Protein AF-A0A8T5K9T5-F1 (afdb_monomer)

Structure (mmCIF, N/CA/C/O backbone):
data_AF-A0A8T5K9T5-F1
#
_entry.id   AF-A0A8T5K9T5-F1
#
loop_
_atom_site.group_PDB
_atom_site.id
_atom_site.type_symbol
_atom_site.label_atom_id
_atom_site.label_alt_id
_atom_site.label_comp_id
_atom_site.label_asym_id
_atom_site.label_entity_id
_atom_site.label_seq_id
_atom_site.pdbx_PDB_ins_code
_atom_site.Cartn_x
_atom_site.Cartn_y
_atom_site.Cartn_z
_atom_site.occupancy
_atom_site.B_iso_or_equiv
_atom_site.auth_seq_id
_atom_site.auth_comp_id
_atom_site.auth_asym_id
_atom_site.auth_atom_id
_atom_site.pdbx_PDB_model_num
ATOM 1 N N . MET A 1 1 ? 10.483 -13.289 13.744 1.00 54.88 1 MET A N 1
ATOM 2 C CA . MET A 1 1 ? 11.392 -13.992 12.779 1.00 54.88 1 MET A CA 1
ATOM 3 C C . MET A 1 1 ? 11.560 -13.158 11.504 1.00 54.88 1 MET A C 1
ATOM 5 O O . MET A 1 1 ? 10.825 -12.196 11.353 1.00 54.88 1 MET A O 1
ATOM 9 N N . LEU A 1 2 ? 12.487 -13.480 10.585 1.00 60.84 2 LEU A N 1
ATOM 10 C CA . LEU A 1 2 ? 12.651 -12.730 9.318 1.00 60.84 2 LEU A CA 1
ATOM 11 C C . LEU A 1 2 ? 11.321 -12.614 8.541 1.00 60.84 2 LEU A C 1
ATOM 13 O O . LEU A 1 2 ? 10.950 -11.520 8.132 1.00 60.84 2 LEU A O 1
ATOM 17 N N . ALA A 1 3 ? 10.555 -13.708 8.474 1.00 78.44 3 ALA A N 1
ATOM 18 C CA . ALA A 1 3 ? 9.238 -13.756 7.831 1.00 78.44 3 ALA A CA 1
ATOM 19 C C . ALA A 1 3 ? 8.208 -12.784 8.440 1.00 78.44 3 ALA A C 1
ATOM 21 O O . ALA A 1 3 ? 7.429 -12.170 7.727 1.00 78.44 3 ALA A O 1
ATOM 22 N N . GLU A 1 4 ? 8.235 -12.590 9.758 1.00 80.12 4 GLU A N 1
ATOM 23 C CA . GLU A 1 4 ? 7.323 -11.680 10.463 1.00 80.12 4 GLU A CA 1
ATOM 24 C C . GLU A 1 4 ? 7.623 -10.213 10.142 1.00 80.12 4 GLU A C 1
ATOM 26 O O . GLU A 1 4 ? 6.713 -9.409 9.963 1.00 80.12 4 GLU A O 1
ATOM 31 N N . ARG A 1 5 ? 8.909 -9.862 10.023 1.00 86.81 5 ARG A N 1
ATOM 32 C CA . ARG A 1 5 ? 9.319 -8.510 9.636 1.00 86.81 5 ARG A CA 1
ATOM 33 C C . ARG A 1 5 ? 8.933 -8.197 8.194 1.00 86.81 5 ARG A C 1
ATOM 35 O O . ARG A 1 5 ? 8.500 -7.082 7.922 1.00 86.81 5 ARG A O 1
ATOM 42 N N . GLU A 1 6 ? 9.067 -9.168 7.298 1.00 87.94 6 GLU A N 1
ATOM 43 C CA . GLU A 1 6 ? 8.641 -9.022 5.905 1.00 87.94 6 GLU A CA 1
ATOM 44 C C . GLU A 1 6 ? 7.117 -8.908 5.789 1.00 87.94 6 GLU A C 1
ATOM 46 O O . GLU A 1 6 ? 6.621 -7.988 5.143 1.00 87.94 6 GLU A O 1
ATOM 51 N N . ALA A 1 7 ? 6.367 -9.739 6.515 1.00 87.44 7 ALA A N 1
ATOM 52 C CA . ALA A 1 7 ? 4.910 -9.646 6.579 1.00 87.44 7 ALA A CA 1
ATOM 53 C C . ALA A 1 7 ? 4.422 -8.305 7.167 1.00 87.44 7 ALA A C 1
ATOM 55 O O . ALA A 1 7 ? 3.418 -7.750 6.724 1.00 87.44 7 ALA A O 1
ATOM 56 N N . ALA A 1 8 ? 5.150 -7.740 8.136 1.00 90.88 8 ALA A N 1
ATOM 57 C CA . ALA A 1 8 ? 4.850 -6.426 8.708 1.00 90.88 8 ALA A CA 1
ATOM 58 C C . ALA A 1 8 ? 5.066 -5.266 7.716 1.00 90.88 8 ALA A C 1
ATOM 60 O O . ALA A 1 8 ? 4.353 -4.253 7.759 1.00 90.88 8 ALA A O 1
ATOM 61 N N . LYS A 1 9 ? 6.055 -5.392 6.820 1.00 91.12 9 LYS A N 1
ATOM 62 C CA . LYS A 1 9 ? 6.264 -4.440 5.720 1.00 91.12 9 LYS A CA 1
ATOM 63 C C . LYS A 1 9 ? 5.134 -4.548 4.704 1.00 91.12 9 LYS A C 1
ATOM 65 O O . LYS A 1 9 ? 4.525 -3.531 4.367 1.00 91.12 9 LYS A O 1
ATOM 70 N N . TYR A 1 10 ? 4.838 -5.775 4.282 1.00 93.19 10 TYR A N 1
ATOM 71 C CA . TYR A 1 10 ? 4.010 -6.083 3.124 1.00 93.19 10 TYR A CA 1
ATOM 72 C C . TYR A 1 10 ? 2.908 -7.084 3.509 1.00 93.19 10 TYR A C 1
ATOM 74 O O . TYR A 1 10 ? 3.081 -8.294 3.360 1.00 93.19 10 TYR A O 1
ATOM 82 N N . PRO A 1 11 ? 1.741 -6.605 3.977 1.00 88.69 11 PRO A N 1
ATOM 83 C CA . PRO A 1 11 ? 0.637 -7.483 4.374 1.00 88.69 11 PRO A CA 1
ATOM 84 C C . PRO A 1 11 ? 0.044 -8.313 3.225 1.00 88.69 11 PRO A C 1
ATOM 86 O O . PRO A 1 11 ? -0.757 -9.209 3.474 1.00 88.69 11 PRO A O 1
ATOM 89 N N . PHE A 1 12 ? 0.408 -7.990 1.979 1.00 91.75 12 PHE A N 1
ATOM 90 C CA . PHE A 1 12 ? -0.049 -8.672 0.773 1.00 91.75 12 PHE A CA 1
ATOM 91 C C . PHE A 1 12 ? 0.745 -9.922 0.406 1.00 91.75 12 PHE A C 1
ATOM 93 O O . PHE A 1 12 ? 0.277 -10.671 -0.446 1.00 91.75 12 PHE A O 1
ATOM 100 N N . LEU A 1 13 ? 1.888 -10.163 1.055 1.00 93.69 13 LEU A N 1
ATOM 101 C CA . LEU A 1 13 ? 2.671 -11.373 0.820 1.00 93.69 13 LEU A CA 1
ATOM 102 C C . LEU A 1 13 ? 1.897 -12.611 1.266 1.00 93.69 13 LEU A C 1
ATOM 104 O O . LEU A 1 13 ? 1.349 -12.638 2.378 1.00 93.69 13 LEU A O 1
ATOM 108 N N . LYS A 1 14 ? 1.919 -13.661 0.445 1.00 91.00 14 LYS A N 1
ATOM 109 C CA . LYS A 1 14 ? 1.301 -14.959 0.757 1.00 91.00 14 LYS A CA 1
ATOM 110 C C . LYS A 1 14 ? 1.753 -15.510 2.112 1.00 91.00 14 LYS A C 1
ATOM 112 O O . LYS A 1 14 ? 0.911 -15.954 2.892 1.00 91.00 14 LYS A O 1
ATOM 117 N N . GLU A 1 15 ? 3.041 -15.428 2.457 1.00 87.19 15 GLU A N 1
ATOM 118 C CA . GLU A 1 15 ? 3.527 -15.891 3.767 1.00 87.19 15 GLU A CA 1
ATOM 119 C C . GLU A 1 15 ? 2.946 -15.073 4.921 1.00 87.19 15 GLU A C 1
ATOM 121 O O . GLU A 1 15 ? 2.631 -15.622 5.977 1.00 87.19 15 GLU A O 1
ATOM 126 N N . GLY A 1 16 ? 2.785 -13.761 4.727 1.00 85.81 16 GLY A N 1
ATOM 127 C CA . GLY A 1 16 ? 2.182 -12.880 5.722 1.00 85.81 16 GLY A CA 1
ATOM 128 C C . GLY A 1 16 ? 0.724 -13.235 5.993 1.00 85.81 16 GLY A C 1
ATOM 129 O O . GLY A 1 16 ? 0.302 -13.259 7.149 1.00 85.81 16 GLY A O 1
ATOM 130 N N . LEU A 1 17 ? -0.021 -13.591 4.946 1.00 86.88 17 LEU A N 1
ATOM 131 C CA . LEU A 1 17 ? -1.399 -14.061 5.074 1.00 86.88 17 LEU A CA 1
ATOM 132 C C . LEU A 1 17 ? -1.483 -15.382 5.842 1.00 86.88 17 LEU A C 1
ATOM 134 O O . LEU A 1 17 ? -2.277 -15.477 6.774 1.00 86.88 17 LEU A O 1
ATOM 138 N N . ILE A 1 18 ? -0.611 -16.350 5.544 1.00 88.00 18 ILE A N 1
ATOM 139 C CA . ILE A 1 18 ? -0.546 -17.628 6.277 1.00 88.00 18 ILE A CA 1
ATOM 140 C C . ILE A 1 18 ? -0.251 -17.391 7.767 1.00 88.00 18 ILE A C 1
ATOM 142 O O . ILE A 1 18 ? -0.855 -18.023 8.636 1.00 88.00 18 ILE A O 1
ATOM 146 N N . LEU A 1 19 ? 0.661 -16.462 8.081 1.00 85.06 19 LEU A N 1
ATOM 147 C CA . LEU A 1 19 ? 0.960 -16.092 9.466 1.00 85.06 19 LEU A CA 1
ATOM 148 C C . LEU A 1 19 ? -0.264 -15.496 10.172 1.00 85.06 19 LEU A C 1
ATOM 150 O O . LEU A 1 19 ? -0.530 -15.857 11.315 1.00 85.06 19 LEU A O 1
ATOM 154 N N . LEU A 1 20 ? -1.011 -14.611 9.507 1.00 84.50 20 LEU A N 1
ATOM 155 C CA . LEU A 1 20 ? -2.219 -14.003 10.072 1.00 84.50 20 LEU A CA 1
ATOM 156 C C . LEU A 1 20 ? -3.346 -15.025 10.273 1.00 84.50 20 LEU A C 1
ATOM 158 O O . LEU A 1 20 ? -3.993 -15.012 11.320 1.00 84.50 20 LEU A O 1
ATOM 162 N N . GLU A 1 21 ? -3.549 -15.933 9.318 1.00 83.38 21 GLU A N 1
ATOM 163 C CA . GLU A 1 21 ? -4.539 -17.014 9.415 1.00 83.38 21 GLU A CA 1
ATOM 164 C C . GLU A 1 21 ? -4.269 -17.933 10.614 1.00 83.38 21 GLU A C 1
ATOM 166 O O . GLU A 1 21 ? -5.199 -18.349 11.305 1.00 83.38 21 GLU A O 1
ATOM 171 N N . GLY A 1 22 ? -2.996 -18.199 10.917 1.00 82.31 22 GLY A N 1
ATOM 172 C CA . GLY A 1 22 ? -2.604 -19.025 12.059 1.00 82.31 22 GLY A CA 1
ATOM 173 C C . GLY A 1 22 ? -2.862 -18.397 13.434 1.00 82.31 22 GLY A C 1
ATOM 174 O O . GLY A 1 22 ? -2.895 -19.125 14.425 1.00 82.31 22 GLY A O 1
ATOM 175 N N . LEU A 1 23 ? -3.038 -17.072 13.521 1.00 80.50 23 LEU A N 1
ATOM 176 C CA . LEU A 1 23 ? -3.164 -16.356 14.798 1.00 80.50 23 LEU A CA 1
ATOM 177 C C . LEU A 1 23 ? -4.596 -16.350 15.360 1.00 80.50 23 LEU A C 1
ATOM 179 O O . LEU A 1 23 ? -4.748 -16.227 16.568 1.00 80.50 23 LEU A O 1
ATOM 183 N N . ASN A 1 24 ? -5.618 -16.521 14.511 1.00 80.12 24 ASN A N 1
ATOM 184 C CA . ASN A 1 24 ? -7.041 -16.735 14.840 1.00 80.12 24 ASN A CA 1
ATOM 185 C C . ASN A 1 24 ? -7.551 -16.121 16.171 1.00 80.12 24 ASN A C 1
ATOM 187 O O . ASN A 1 24 ? -8.131 -16.818 17.008 1.00 80.12 24 ASN A O 1
ATOM 191 N N . PHE A 1 25 ? -7.338 -14.817 16.367 1.00 87.94 25 PHE A N 1
ATOM 192 C CA . PHE A 1 25 ? -7.768 -14.097 17.570 1.00 87.94 25 PHE A CA 1
ATOM 193 C C . PHE A 1 25 ? -9.254 -13.714 17.516 1.00 87.94 25 PHE A C 1
ATOM 195 O O . PHE A 1 25 ? -9.744 -13.215 16.501 1.00 87.94 25 PHE A O 1
ATOM 202 N N . GLY A 1 26 ? -9.965 -13.890 18.634 1.00 91.62 26 GLY A N 1
ATOM 203 C CA . GLY A 1 26 ? -11.345 -13.414 18.802 1.00 91.62 26 GLY A CA 1
ATOM 204 C C . GLY A 1 26 ? -11.430 -11.918 19.139 1.00 91.62 26 GLY A C 1
ATOM 205 O O . GLY A 1 26 ? -10.464 -11.321 19.615 1.00 91.62 26 GLY A O 1
ATOM 206 N N . LEU A 1 27 ? -12.604 -11.300 18.954 1.00 93.12 27 LEU A N 1
ATOM 207 C CA . LEU A 1 27 ? -12.805 -9.870 19.247 1.00 93.12 27 LEU A CA 1
ATOM 208 C C . LEU A 1 27 ? -12.583 -9.537 20.730 1.00 93.12 27 LEU A C 1
ATOM 210 O O . LEU A 1 27 ? -12.016 -8.493 21.050 1.00 93.12 27 LEU A O 1
ATOM 214 N N . GLU A 1 28 ? -12.999 -10.418 21.639 1.00 94.38 28 GLU A N 1
ATOM 215 C CA . GLU A 1 28 ? -12.816 -10.265 23.085 1.00 94.38 28 GLU A CA 1
ATOM 216 C C . GLU A 1 28 ? -11.337 -10.298 23.479 1.00 94.38 28 GLU A C 1
ATOM 218 O O . GLU A 1 28 ? -10.911 -9.558 24.366 1.00 94.38 28 GLU A O 1
ATOM 223 N N . GLU A 1 29 ? -10.548 -11.129 22.801 1.00 94.31 29 GLU A N 1
ATOM 224 C CA . GLU A 1 29 ? -9.109 -11.220 23.015 1.00 94.31 29 GLU A CA 1
ATOM 225 C C . GLU A 1 29 ? -8.400 -9.964 22.502 1.00 94.31 29 GLU A C 1
ATOM 227 O O . GLU A 1 29 ? -7.626 -9.355 23.244 1.00 94.31 29 GLU A O 1
ATOM 232 N N . LEU A 1 30 ? -8.745 -9.505 21.293 1.00 94.06 30 LEU A N 1
ATOM 233 C CA . LEU A 1 30 ? -8.236 -8.250 20.723 1.00 94.06 30 LEU A CA 1
ATOM 234 C C . LEU A 1 30 ? -8.624 -7.016 21.552 1.00 94.06 30 LEU A C 1
ATOM 236 O O . LEU A 1 30 ? -7.907 -6.017 21.553 1.00 94.06 30 LEU A O 1
ATOM 240 N N . ALA A 1 31 ? -9.740 -7.075 22.279 1.00 94.62 31 ALA A N 1
ATOM 241 C CA . ALA A 1 31 ? -10.149 -6.034 23.216 1.00 94.62 31 ALA A CA 1
ATOM 242 C C . ALA A 1 31 ? -9.354 -6.055 24.537 1.00 94.62 31 ALA A C 1
ATOM 244 O O . ALA A 1 31 ? -9.451 -5.117 25.335 1.00 94.62 31 ALA A O 1
ATOM 245 N N . GLY A 1 32 ? -8.576 -7.110 24.786 1.00 95.69 32 GLY A N 1
ATOM 246 C CA . GLY A 1 32 ? -7.753 -7.260 25.974 1.00 95.69 32 GLY A CA 1
ATOM 247 C C . GLY A 1 32 ? -6.576 -6.274 26.027 1.00 95.69 32 GLY A C 1
ATOM 248 O O . GLY A 1 32 ? -6.069 -5.817 25.000 1.00 95.69 32 GLY A O 1
ATOM 249 N N . PRO A 1 33 ? -6.056 -5.971 27.231 1.00 94.75 33 PRO A N 1
ATOM 250 C CA . PRO A 1 33 ? -4.978 -4.995 27.414 1.00 94.75 33 PRO A CA 1
ATOM 251 C C . PRO A 1 33 ? -3.673 -5.383 26.702 1.00 94.75 33 PRO A C 1
ATOM 253 O O . PRO A 1 33 ? -2.898 -4.502 26.334 1.00 94.75 33 PRO A O 1
ATOM 256 N N . ALA A 1 34 ? -3.444 -6.680 26.463 1.00 93.62 34 ALA A N 1
ATOM 257 C CA . ALA A 1 34 ? -2.284 -7.181 25.726 1.00 93.62 34 ALA A CA 1
ATOM 258 C C . ALA A 1 34 ? -2.230 -6.661 24.277 1.00 93.62 34 ALA A C 1
ATOM 260 O O . ALA A 1 34 ? -1.143 -6.426 23.753 1.00 93.62 34 ALA A O 1
ATOM 261 N N . PHE A 1 35 ? -3.391 -6.413 23.664 1.00 95.31 35 PHE A N 1
ATOM 262 C CA . PHE A 1 35 ? -3.508 -5.948 22.282 1.00 95.31 35 PHE A CA 1
ATOM 263 C C . PHE A 1 35 ? -3.730 -4.439 22.164 1.00 95.31 35 PHE A C 1
ATOM 265 O O . PHE A 1 35 ? -3.803 -3.935 21.047 1.00 95.31 35 PHE A O 1
ATOM 272 N N . SER A 1 36 ? -3.767 -3.681 23.271 1.00 95.75 36 SER A N 1
ATOM 273 C CA . SER A 1 36 ? -4.041 -2.232 23.219 1.00 95.75 36 SER A CA 1
ATOM 274 C C . SER A 1 36 ? -3.110 -1.503 22.250 1.00 95.75 36 SER A C 1
ATOM 276 O O . SER A 1 36 ? -3.579 -0.703 21.454 1.00 95.75 36 SER A O 1
ATOM 278 N N . LYS A 1 37 ? -1.810 -1.833 22.242 1.00 96.25 37 LYS A N 1
ATOM 279 C CA . LYS A 1 37 ? -0.842 -1.233 21.306 1.00 96.25 37 LYS A CA 1
ATOM 280 C C . LYS A 1 37 ? -1.160 -1.539 19.841 1.00 96.25 37 LYS A C 1
ATOM 282 O O . LYS A 1 37 ? -1.026 -0.665 18.994 1.00 96.25 37 LYS A O 1
ATOM 287 N N . VAL A 1 38 ? -1.593 -2.765 19.554 1.00 96.06 38 VAL A N 1
ATOM 288 C CA . VAL A 1 38 ? -1.989 -3.208 18.210 1.00 96.06 38 VAL A CA 1
ATOM 289 C C . VAL A 1 38 ? -3.239 -2.469 17.751 1.00 96.06 38 VAL A C 1
ATOM 291 O O . VAL A 1 38 ? -3.290 -1.962 16.634 1.00 96.06 38 VAL A O 1
ATOM 294 N N . VAL A 1 39 ? -4.227 -2.372 18.636 1.00 97.56 39 VAL A N 1
ATOM 295 C CA . VAL A 1 39 ? -5.495 -1.683 18.395 1.00 97.56 39 VAL A CA 1
ATOM 296 C C . VAL A 1 39 ? -5.286 -0.184 18.187 1.00 97.56 39 VAL A C 1
ATOM 298 O O . VAL A 1 39 ? -5.868 0.396 17.269 1.00 97.56 39 VAL A O 1
ATOM 301 N N . ASP A 1 40 ? -4.446 0.441 19.012 1.00 97.44 40 ASP A N 1
ATOM 302 C CA . ASP A 1 40 ? -4.105 1.857 18.891 1.00 97.44 40 ASP A CA 1
ATOM 303 C C . ASP A 1 40 ? -3.342 2.108 17.585 1.00 97.44 40 ASP A C 1
ATOM 305 O O . ASP A 1 40 ? -3.710 3.003 16.828 1.00 97.44 40 ASP A O 1
ATOM 309 N N . ARG A 1 41 ? -2.384 1.242 17.229 1.00 97.06 41 ARG A N 1
ATOM 310 C CA . ARG A 1 41 ? -1.694 1.342 15.940 1.00 97.06 41 ARG A CA 1
ATOM 311 C C . ARG A 1 41 ? -2.645 1.175 14.753 1.00 97.06 41 ARG A C 1
ATOM 313 O O . ARG A 1 41 ? -2.528 1.912 13.778 1.00 97.06 41 ARG A O 1
ATOM 320 N N . ALA A 1 42 ? -3.588 0.237 14.822 1.00 97.38 42 ALA A N 1
ATOM 321 C CA . ALA A 1 42 ? -4.588 0.032 13.775 1.00 97.38 42 ALA A CA 1
ATOM 322 C C . ALA A 1 42 ? -5.450 1.281 13.564 1.00 97.38 42 ALA A C 1
ATOM 324 O O . ALA A 1 42 ? -5.676 1.691 12.426 1.00 97.38 42 ALA A O 1
ATOM 325 N N . LYS A 1 43 ? -5.874 1.922 14.659 1.00 98.06 43 LYS A N 1
ATOM 326 C CA . LYS A 1 43 ? -6.551 3.220 14.612 1.00 98.06 43 LYS A CA 1
ATOM 327 C C . LYS A 1 43 ? -5.672 4.275 13.946 1.00 98.06 43 LYS A C 1
ATOM 329 O O . LYS A 1 43 ? -6.136 4.960 13.036 1.00 98.06 43 LYS A O 1
ATOM 334 N N . ASP A 1 44 ? -4.418 4.385 14.375 1.00 97.06 44 ASP A N 1
ATOM 335 C CA . ASP A 1 44 ? -3.494 5.399 13.872 1.00 97.06 44 ASP A CA 1
ATOM 336 C C . ASP A 1 44 ? -3.268 5.255 12.362 1.00 97.06 44 ASP A C 1
ATOM 338 O O . ASP A 1 44 ? -3.291 6.262 11.667 1.00 97.06 44 ASP A O 1
ATOM 342 N N . ARG A 1 45 ? -3.178 4.031 11.815 1.00 96.44 45 ARG A N 1
ATOM 343 C CA . ARG A 1 45 ? -3.106 3.801 10.353 1.00 96.44 45 ARG A CA 1
ATOM 344 C C . ARG A 1 45 ? -4.287 4.403 9.602 1.00 96.44 45 ARG A C 1
ATOM 346 O O . ARG A 1 45 ? -4.113 5.023 8.554 1.00 96.44 45 ARG A O 1
ATOM 353 N N . VAL A 1 46 ? -5.498 4.215 10.128 1.00 98.06 46 VAL A N 1
ATOM 354 C CA . VAL A 1 46 ? -6.711 4.754 9.501 1.00 98.06 46 VAL A CA 1
ATOM 355 C C . VAL A 1 46 ? -6.744 6.278 9.631 1.00 98.06 46 VAL A C 1
ATOM 357 O O . VAL A 1 46 ? -7.072 6.966 8.667 1.00 98.06 46 VAL A O 1
ATOM 360 N N . ILE A 1 47 ? -6.348 6.826 10.783 1.00 97.44 47 ILE A N 1
ATOM 361 C CA . ILE A 1 47 ? -6.254 8.279 10.988 1.00 97.44 47 ILE A CA 1
ATOM 362 C C . ILE A 1 47 ? -5.191 8.906 10.076 1.00 97.44 47 ILE A C 1
ATOM 364 O O . ILE A 1 47 ? -5.460 9.943 9.473 1.00 97.44 47 ILE A O 1
ATOM 368 N N . GLU A 1 48 ? -4.025 8.283 9.917 1.00 96.06 48 GLU A N 1
ATOM 369 C CA . GLU A 1 48 ? -2.982 8.687 8.966 1.00 96.06 48 GLU A CA 1
ATOM 370 C C . GLU A 1 48 ? -3.554 8.733 7.537 1.00 96.06 48 GLU A C 1
ATOM 372 O O . GLU A 1 48 ? -3.476 9.759 6.860 1.00 96.06 48 GLU A O 1
ATOM 377 N N . ALA A 1 49 ? -4.269 7.691 7.101 1.00 96.00 49 ALA A N 1
ATOM 378 C CA . ALA A 1 49 ? -4.926 7.696 5.792 1.00 96.00 49 ALA A CA 1
ATOM 379 C C . ALA A 1 49 ? -5.942 8.845 5.618 1.00 96.00 49 ALA A C 1
ATOM 381 O O . ALA A 1 49 ? -6.065 9.431 4.535 1.00 96.00 49 ALA A O 1
ATOM 382 N N . ILE A 1 50 ? -6.669 9.196 6.681 1.00 95.19 50 ILE A N 1
ATOM 383 C CA . ILE A 1 50 ? -7.619 10.313 6.666 1.00 95.19 50 ILE A CA 1
ATOM 384 C C . ILE A 1 50 ? -6.867 11.646 6.577 1.00 95.19 50 ILE A C 1
ATOM 386 O O . ILE A 1 50 ? -7.141 12.441 5.678 1.00 95.19 50 ILE A O 1
ATOM 390 N N . VAL A 1 51 ? -5.907 11.880 7.472 1.00 93.56 51 VAL A N 1
ATOM 391 C CA . VAL A 1 51 ? -5.299 13.197 7.712 1.00 93.56 51 VAL A CA 1
ATOM 392 C C . VAL A 1 51 ? -4.120 13.487 6.782 1.00 93.56 51 VAL A C 1
ATOM 394 O O . VAL A 1 51 ? -4.097 14.544 6.153 1.00 93.56 51 VAL A O 1
ATOM 397 N N . SER A 1 52 ? -3.144 12.579 6.681 1.00 88.50 52 SER A N 1
ATOM 398 C CA . SER A 1 52 ? -1.946 12.747 5.841 1.00 88.50 52 SER A CA 1
ATOM 399 C C . SER A 1 52 ? -2.109 12.126 4.455 1.00 88.50 52 SER A C 1
ATOM 401 O O . SER A 1 52 ? -1.507 12.604 3.498 1.00 88.50 52 SER A O 1
ATOM 403 N N . GLY A 1 53 ? -2.948 11.096 4.317 1.00 88.06 53 GLY A N 1
ATOM 404 C CA . GLY A 1 53 ? -3.080 10.328 3.073 1.00 88.06 53 GLY A CA 1
ATOM 405 C C . GLY A 1 53 ? -1.952 9.327 2.829 1.00 88.06 53 GLY A C 1
ATOM 406 O O . GLY A 1 53 ? -1.919 8.722 1.762 1.00 88.06 53 GLY A O 1
ATOM 407 N N . GLU A 1 54 ? -1.057 9.150 3.800 1.00 86.94 54 GLU A N 1
ATOM 408 C CA . GLU A 1 54 ? 0.010 8.149 3.796 1.00 86.94 54 GLU A CA 1
ATOM 409 C C . GLU A 1 54 ? 0.190 7.604 5.214 1.00 86.94 54 GLU A C 1
ATOM 411 O O . GLU A 1 54 ? 0.302 8.380 6.170 1.00 86.94 54 GLU A O 1
ATOM 416 N N . ALA A 1 55 ? 0.231 6.276 5.328 1.00 85.12 55 ALA A N 1
ATOM 417 C CA . ALA A 1 55 ? 0.473 5.565 6.571 1.00 85.12 55 ALA A CA 1
ATOM 418 C C . ALA A 1 55 ? 1.976 5.490 6.851 1.00 85.12 55 ALA A C 1
ATOM 420 O O . ALA A 1 55 ? 2.788 5.316 5.940 1.00 85.12 55 ALA A O 1
ATOM 421 N N . SER A 1 56 ? 2.358 5.568 8.124 1.00 87.25 56 SER A N 1
ATOM 422 C CA . SER A 1 56 ? 3.769 5.560 8.509 1.00 87.25 56 SER A CA 1
ATOM 423 C C . SER A 1 56 ? 4.479 4.281 8.052 1.00 87.25 56 SER A C 1
ATOM 425 O O . SER A 1 56 ? 4.052 3.160 8.351 1.00 87.25 56 SER A O 1
ATOM 427 N N . SER A 1 57 ? 5.612 4.451 7.364 1.00 84.38 57 SER A N 1
ATOM 428 C CA . SER A 1 57 ? 6.501 3.357 6.956 1.00 84.38 57 SER A CA 1
ATOM 429 C C . SER A 1 57 ? 7.520 2.971 8.038 1.00 84.38 57 SER A C 1
ATOM 431 O O . SER A 1 57 ? 8.415 2.167 7.777 1.00 84.38 57 SER A O 1
ATOM 433 N N . ASN A 1 58 ? 7.480 3.591 9.224 1.00 84.62 58 ASN A N 1
ATOM 434 C CA . ASN A 1 58 ? 8.433 3.297 10.293 1.00 84.62 58 ASN A CA 1
ATOM 435 C C . ASN A 1 58 ? 7.972 2.090 11.121 1.00 84.62 58 ASN A C 1
ATOM 437 O O . ASN A 1 58 ? 7.083 2.202 11.960 1.00 84.62 58 ASN A O 1
ATOM 441 N N . ILE A 1 59 ? 8.608 0.941 10.900 1.00 85.69 59 ILE A N 1
ATOM 442 C CA . ILE A 1 59 ? 8.296 -0.316 11.588 1.00 85.69 59 ILE A CA 1
ATOM 443 C C . ILE A 1 59 ? 9.134 -0.398 12.864 1.00 85.69 59 ILE A C 1
ATOM 445 O O . ILE A 1 59 ? 10.276 -0.858 12.842 1.00 85.69 59 ILE A O 1
ATOM 449 N N . VAL A 1 60 ? 8.563 0.074 13.974 1.00 84.06 60 VAL A N 1
ATOM 450 C CA . VAL A 1 60 ? 9.206 0.011 15.299 1.00 84.06 60 VAL A CA 1
ATOM 451 C C . VAL A 1 60 ? 9.064 -1.382 15.911 1.00 84.06 60 VAL A C 1
ATOM 453 O O . VAL A 1 60 ? 10.043 -1.945 16.394 1.00 84.06 60 VAL A O 1
ATOM 456 N N . ASP A 1 61 ? 7.855 -1.944 15.861 1.00 91.62 61 ASP A N 1
ATOM 457 C CA . ASP A 1 61 ? 7.544 -3.283 16.357 1.00 91.62 61 ASP A CA 1
ATOM 458 C C . ASP A 1 61 ? 6.849 -4.108 15.258 1.00 91.62 61 ASP A C 1
ATOM 460 O O . ASP A 1 61 ? 5.677 -3.855 14.960 1.00 91.62 61 ASP A O 1
ATOM 464 N N . PRO A 1 62 ? 7.549 -5.076 14.632 1.00 91.75 62 PRO A N 1
ATOM 465 C CA . PRO A 1 62 ? 6.999 -5.891 13.552 1.00 91.75 62 PRO A CA 1
ATOM 466 C C . PRO A 1 62 ? 5.703 -6.612 13.917 1.00 91.75 62 PRO A C 1
ATOM 468 O O . PRO A 1 62 ? 4.792 -6.662 13.095 1.00 91.75 62 PRO A O 1
ATOM 471 N N . GLN A 1 63 ? 5.593 -7.124 15.145 1.00 90.56 63 GLN A N 1
ATOM 472 C CA . GLN A 1 63 ? 4.410 -7.867 15.572 1.00 90.56 63 GLN A CA 1
ATOM 473 C C . GLN A 1 63 ? 3.184 -6.947 15.637 1.00 90.56 63 GLN A C 1
ATOM 475 O O . GLN A 1 63 ? 2.118 -7.280 15.114 1.00 90.56 63 GLN A O 1
ATOM 480 N N . THR A 1 64 ? 3.349 -5.759 16.229 1.00 93.50 64 THR A N 1
ATOM 481 C CA . THR A 1 64 ? 2.307 -4.726 16.261 1.00 93.50 64 THR A CA 1
ATOM 482 C C . THR A 1 64 ? 1.918 -4.273 14.854 1.00 93.50 64 THR A C 1
ATOM 484 O O . THR A 1 64 ? 0.729 -4.183 14.553 1.00 93.50 64 THR A O 1
ATOM 487 N N . GLU A 1 65 ? 2.884 -4.021 13.968 1.00 93.06 65 GLU A N 1
ATOM 488 C CA . GLU A 1 65 ? 2.606 -3.613 12.583 1.00 93.06 65 GLU A CA 1
ATOM 489 C C . GLU A 1 65 ? 1.826 -4.685 11.813 1.00 93.06 65 GLU A C 1
ATOM 491 O O . GLU A 1 65 ? 0.814 -4.364 11.184 1.00 93.06 65 GLU A O 1
ATOM 496 N N . LEU A 1 66 ? 2.246 -5.948 11.918 1.00 92.25 66 LEU A N 1
ATOM 497 C CA . LEU A 1 66 ? 1.592 -7.083 11.271 1.00 92.25 66 LEU A CA 1
ATOM 498 C C . LEU A 1 66 ? 0.135 -7.220 11.727 1.00 92.25 66 LEU A C 1
ATOM 500 O O . LEU A 1 66 ? -0.777 -7.236 10.903 1.00 92.25 66 LEU A O 1
ATOM 504 N N . LEU A 1 67 ? -0.092 -7.257 13.041 1.00 92.94 67 LEU A N 1
ATOM 505 C CA . LEU A 1 67 ? -1.426 -7.448 13.613 1.00 92.94 67 LEU A CA 1
ATOM 506 C C . LEU A 1 67 ? -2.332 -6.219 13.477 1.00 92.94 67 LEU A C 1
ATOM 508 O O . LEU A 1 67 ? -3.554 -6.351 13.448 1.00 92.94 67 LEU A O 1
ATOM 512 N N . SER A 1 68 ? -1.760 -5.019 13.369 1.00 95.19 68 SER A N 1
ATOM 513 C CA . SER A 1 68 ? -2.550 -3.797 13.199 1.00 95.19 68 SER A CA 1
ATOM 514 C C . SER A 1 68 ? -3.250 -3.724 11.840 1.00 95.19 68 SER A C 1
ATOM 516 O O . SER A 1 68 ? -4.288 -3.073 11.734 1.00 95.19 68 SER A O 1
ATOM 518 N N . TYR A 1 69 ? -2.713 -4.383 10.804 1.00 94.94 69 TYR A N 1
ATOM 519 C CA . TYR A 1 69 ? -3.279 -4.345 9.453 1.00 94.94 69 TYR A CA 1
ATOM 520 C C . TYR A 1 69 ? -4.707 -4.911 9.377 1.00 94.94 69 TYR A C 1
ATOM 522 O O . TYR A 1 69 ? -5.602 -4.168 8.967 1.00 94.94 69 TYR A O 1
ATOM 530 N N . PRO A 1 70 ? -4.979 -6.168 9.791 1.00 95.00 70 PRO A N 1
ATOM 531 C CA . PRO A 1 70 ? -6.332 -6.719 9.720 1.00 95.00 70 PRO A CA 1
ATOM 532 C C . PRO A 1 70 ? -7.334 -5.940 10.583 1.00 95.00 70 PRO A C 1
ATOM 534 O O . PRO A 1 70 ? -8.484 -5.772 10.183 1.00 95.00 70 PRO A O 1
ATOM 537 N N . ILE A 1 71 ? -6.905 -5.393 11.727 1.00 96.81 71 ILE A N 1
ATOM 538 C CA . ILE A 1 71 ? -7.765 -4.556 12.579 1.00 96.81 71 ILE A CA 1
ATOM 539 C C . ILE A 1 71 ? -8.082 -3.217 11.889 1.00 96.81 71 ILE A C 1
ATOM 541 O O . ILE A 1 71 ? -9.212 -2.738 11.963 1.00 96.81 71 ILE A O 1
ATOM 545 N N . ALA A 1 72 ? -7.124 -2.618 11.176 1.00 97.81 72 ALA A N 1
ATOM 546 C CA . ALA A 1 72 ? -7.360 -1.400 10.403 1.00 97.81 72 ALA A CA 1
ATOM 547 C C . ALA A 1 72 ? -8.340 -1.649 9.244 1.00 97.81 72 ALA A C 1
ATOM 549 O O . ALA A 1 72 ? -9.281 -0.877 9.068 1.00 97.81 72 ALA A O 1
ATOM 550 N N . VAL A 1 73 ? -8.180 -2.761 8.513 1.00 97.44 73 VAL A N 1
ATOM 551 C CA . VAL A 1 73 ? -9.138 -3.203 7.481 1.00 97.44 73 VAL A CA 1
ATOM 552 C C . VAL A 1 73 ? -10.535 -3.365 8.083 1.00 97.44 73 VAL A C 1
ATOM 554 O O . VAL A 1 73 ? -11.498 -2.813 7.551 1.00 97.44 73 VAL A O 1
ATOM 557 N N . MET A 1 74 ? -10.644 -4.041 9.231 1.00 97.50 74 MET A N 1
ATOM 558 C CA . MET A 1 74 ? -11.905 -4.191 9.957 1.00 97.50 74 MET A CA 1
ATOM 559 C C . MET A 1 74 ? -12.546 -2.828 10.254 1.00 97.50 74 MET A C 1
ATOM 561 O O . MET A 1 74 ? -13.709 -2.620 9.907 1.00 97.50 74 MET A O 1
ATOM 565 N N . TYR A 1 75 ? -11.800 -1.876 10.823 1.00 98.56 75 TYR A N 1
ATOM 566 C CA . TYR A 1 75 ? -12.331 -0.539 11.097 1.00 98.56 75 TYR A CA 1
ATOM 567 C C . TYR A 1 75 ? -12.830 0.168 9.841 1.00 98.56 75 TYR A C 1
ATOM 569 O O . TYR A 1 75 ? -13.929 0.716 9.859 1.00 98.56 75 TYR A O 1
ATOM 577 N N . VAL A 1 76 ? -12.070 0.131 8.746 1.00 98.44 76 VAL A N 1
ATOM 578 C CA . VAL A 1 76 ? -12.475 0.766 7.484 1.00 98.44 76 VAL A CA 1
ATOM 579 C C . VAL A 1 76 ? -13.775 0.148 6.956 1.00 98.44 76 VAL A C 1
ATOM 581 O O . VAL A 1 76 ? -14.706 0.883 6.620 1.00 98.44 76 VAL A O 1
ATOM 584 N N . THR A 1 77 ? -13.899 -1.185 6.976 1.00 98.38 77 THR A N 1
ATOM 585 C CA . THR A 1 77 ? -15.134 -1.864 6.536 1.00 98.38 77 THR A CA 1
ATOM 586 C C . THR A 1 77 ? -16.346 -1.543 7.419 1.00 98.38 77 THR A C 1
ATOM 588 O O . THR A 1 77 ? -17.449 -1.421 6.887 1.00 98.38 77 THR A O 1
ATOM 591 N N . LEU A 1 78 ? -16.154 -1.334 8.730 1.00 98.25 78 LEU A N 1
ATOM 592 C CA . LEU A 1 78 ? -17.198 -0.948 9.699 1.00 98.25 78 LEU A CA 1
ATOM 593 C C . LEU A 1 78 ? -17.581 0.543 9.647 1.00 98.25 78 LEU A C 1
ATOM 595 O O . LEU A 1 78 ? -18.646 0.936 10.132 1.00 98.25 78 LEU A O 1
ATOM 599 N N . VAL A 1 79 ? -16.714 1.408 9.111 1.00 97.31 79 VAL A N 1
ATOM 600 C CA . VAL A 1 79 ? -17.102 2.787 8.764 1.00 97.31 79 VAL A CA 1
ATOM 601 C C . VAL A 1 79 ? -17.963 2.785 7.499 1.00 97.31 79 VAL A C 1
ATOM 603 O O . VAL A 1 79 ? -18.887 3.584 7.402 1.00 97.31 79 VAL A O 1
ATOM 606 N N . SER A 1 80 ? -17.698 1.858 6.569 1.00 93.81 80 SER A N 1
ATOM 607 C CA . SER A 1 80 ? -18.524 1.609 5.377 1.00 93.81 80 SER A CA 1
ATOM 608 C C . SER A 1 80 ? -18.663 2.811 4.424 1.00 93.81 80 SER A C 1
ATOM 610 O O . SER A 1 80 ? -19.673 2.963 3.739 1.00 93.81 80 SER A O 1
ATOM 612 N N . GLU A 1 81 ? -17.634 3.657 4.337 1.00 95.25 81 GLU A N 1
ATOM 613 C CA . GLU A 1 81 ? -17.609 4.848 3.476 1.00 95.25 81 GLU A CA 1
ATOM 614 C C . GLU A 1 81 ? -16.662 4.641 2.285 1.00 95.25 81 GLU A C 1
ATOM 616 O O . GLU A 1 81 ? -15.447 4.509 2.449 1.00 95.25 81 GLU A O 1
ATOM 621 N N . GLN A 1 82 ? -17.191 4.673 1.054 1.00 94.12 82 GLN A N 1
ATOM 622 C CA . GLN A 1 82 ? -16.402 4.394 -0.160 1.00 94.12 82 GLN A CA 1
ATOM 623 C C . GLN A 1 82 ? -15.199 5.338 -0.312 1.00 94.12 82 GLN A C 1
ATOM 625 O O . GLN A 1 82 ? -14.144 4.948 -0.817 1.00 94.12 82 GLN A O 1
ATOM 630 N N . PHE A 1 83 ? -15.348 6.589 0.121 1.00 92.81 83 PHE A N 1
ATOM 631 C CA . PHE A 1 83 ? -14.258 7.552 0.090 1.00 92.81 83 PHE A CA 1
ATOM 632 C C . PHE A 1 83 ? -13.113 7.148 1.035 1.00 92.81 83 PHE A C 1
ATOM 634 O O . PHE A 1 83 ? -11.945 7.223 0.645 1.00 92.81 83 PHE A O 1
ATOM 641 N N . LEU A 1 84 ? -13.434 6.659 2.240 1.00 95.81 84 LEU A N 1
ATOM 642 C CA . LEU A 1 84 ? -12.434 6.151 3.180 1.00 95.81 84 LEU A CA 1
ATOM 643 C C . LEU A 1 84 ? -11.735 4.907 2.627 1.00 95.81 84 LEU A C 1
ATOM 645 O O . LEU A 1 84 ? -10.515 4.824 2.726 1.00 95.81 84 LEU A O 1
ATOM 649 N N . ASN A 1 85 ? -12.469 3.999 1.976 1.00 96.94 85 ASN A N 1
ATOM 650 C CA . ASN A 1 85 ? -11.891 2.809 1.343 1.00 96.94 85 ASN A CA 1
ATOM 651 C C . ASN A 1 85 ? -10.779 3.182 0.354 1.00 96.94 85 ASN A C 1
ATOM 653 O O . ASN A 1 85 ? -9.668 2.656 0.434 1.00 96.94 85 ASN A O 1
ATOM 657 N N . ARG A 1 86 ? -11.053 4.144 -0.540 1.00 95.25 86 ARG A N 1
ATOM 658 C CA . ARG A 1 86 ? -10.069 4.634 -1.522 1.00 95.25 86 ARG A CA 1
ATOM 659 C C . ARG A 1 86 ? -8.871 5.293 -0.842 1.00 95.25 86 ARG A C 1
ATOM 661 O O . ARG A 1 86 ? -7.732 4.997 -1.184 1.00 95.25 86 ARG A O 1
ATOM 668 N N . ARG A 1 87 ? -9.117 6.159 0.148 1.00 94.88 87 ARG A N 1
ATOM 669 C CA . ARG A 1 87 ? -8.052 6.855 0.891 1.00 94.88 87 ARG A CA 1
ATOM 670 C C . ARG A 1 87 ? -7.146 5.894 1.647 1.00 94.88 87 ARG A C 1
ATOM 672 O O . ARG A 1 87 ? -5.932 6.032 1.572 1.00 94.88 87 ARG A O 1
ATOM 679 N N . PHE A 1 88 ? -7.728 4.926 2.345 1.00 97.44 88 PHE A N 1
ATOM 680 C CA . PHE A 1 88 ? -6.982 3.913 3.078 1.00 97.44 88 PHE A CA 1
ATOM 681 C C . PHE A 1 88 ? -6.147 3.038 2.142 1.00 97.44 88 PHE A C 1
ATOM 683 O O . PHE A 1 88 ? -4.962 2.837 2.390 1.00 97.44 88 PHE A O 1
ATOM 690 N N . SER A 1 89 ? -6.731 2.596 1.026 1.00 97.75 89 SER A N 1
ATOM 691 C CA . SER A 1 89 ? -6.030 1.769 0.037 1.00 97.75 89 SER A CA 1
ATOM 692 C C . SER A 1 89 ? -4.836 2.493 -0.577 1.00 97.75 89 SER A C 1
ATOM 694 O O . SER A 1 89 ? -3.736 1.944 -0.603 1.00 97.75 89 SER A O 1
ATOM 696 N N . LEU A 1 90 ? -5.020 3.753 -0.987 1.00 97.00 90 LEU A N 1
ATOM 697 C CA . LEU A 1 90 ? -3.930 4.580 -1.499 1.00 97.00 90 LEU A CA 1
ATOM 698 C C . LEU A 1 90 ? -2.853 4.811 -0.431 1.00 97.00 90 LEU A C 1
ATOM 700 O O . LEU A 1 90 ? -1.668 4.688 -0.719 1.00 97.00 90 LEU A O 1
ATOM 704 N N . SER A 1 91 ? -3.258 5.108 0.804 1.00 97.31 91 SER A N 1
ATOM 705 C CA . SER A 1 91 ? -2.348 5.347 1.928 1.00 97.31 91 SER A CA 1
ATOM 706 C C . SER A 1 91 ? -1.443 4.144 2.217 1.00 97.31 91 SER A C 1
ATOM 708 O O . SER A 1 91 ? -0.233 4.298 2.387 1.00 97.31 91 SER A O 1
ATOM 710 N N . GLU A 1 92 ? -2.008 2.936 2.228 1.00 97.56 92 GLU A N 1
ATOM 711 C CA . GLU A 1 92 ? -1.254 1.691 2.415 1.00 97.56 92 GLU A CA 1
ATOM 712 C C . GLU A 1 92 ? -0.371 1.351 1.207 1.00 97.56 92 GLU A C 1
ATOM 714 O O . GLU A 1 92 ? 0.753 0.872 1.368 1.00 97.56 92 GLU A O 1
ATOM 719 N N . ALA A 1 93 ? -0.828 1.661 -0.006 1.00 97.19 93 ALA A N 1
ATOM 720 C CA . ALA A 1 93 ? -0.036 1.485 -1.215 1.00 97.19 93 ALA A CA 1
ATOM 721 C C . ALA A 1 93 ? 1.171 2.436 -1.263 1.00 97.19 93 ALA A C 1
ATOM 723 O O . ALA A 1 93 ? 2.274 2.017 -1.618 1.00 97.19 93 ALA A O 1
ATOM 724 N N . VAL A 1 94 ? 0.998 3.700 -0.859 1.00 96.38 94 VAL A N 1
ATOM 725 C CA . VAL A 1 94 ? 2.107 4.661 -0.730 1.00 96.38 94 VAL A CA 1
ATOM 726 C C . VAL A 1 94 ? 3.097 4.184 0.336 1.00 96.38 94 VAL A C 1
ATOM 728 O O . VAL A 1 94 ? 4.298 4.171 0.073 1.00 96.38 94 VAL A O 1
ATOM 731 N N . ARG A 1 95 ? 2.616 3.693 1.489 1.00 95.81 95 ARG A N 1
ATOM 732 C CA . ARG A 1 95 ? 3.479 3.082 2.516 1.00 95.81 95 ARG A CA 1
ATOM 733 C C . ARG A 1 95 ? 4.307 1.928 1.945 1.00 95.81 95 ARG A C 1
ATOM 735 O O . ARG A 1 95 ? 5.512 1.868 2.191 1.00 95.81 95 ARG A O 1
ATOM 742 N N . ALA A 1 96 ? 3.683 1.024 1.185 1.00 96.06 96 ALA A N 1
ATOM 743 C CA . ALA A 1 96 ? 4.375 -0.093 0.546 1.00 96.06 96 ALA A CA 1
ATOM 744 C C . ALA A 1 96 ? 5.430 0.394 -0.456 1.00 96.06 96 ALA A C 1
ATOM 746 O O . ALA A 1 96 ? 6.566 -0.067 -0.407 1.00 96.06 96 ALA A O 1
ATOM 747 N N . TYR A 1 97 ? 5.104 1.379 -1.295 1.00 96.19 97 TYR A N 1
ATOM 748 C CA . TYR A 1 97 ? 6.058 1.999 -2.216 1.00 96.19 97 TYR A CA 1
ATOM 749 C C . TYR A 1 97 ? 7.271 2.600 -1.487 1.00 96.19 97 TYR A C 1
ATOM 751 O O . TYR A 1 97 ? 8.411 2.303 -1.844 1.00 96.19 97 TYR A O 1
ATOM 759 N N . SER A 1 98 ? 7.046 3.366 -0.415 1.00 95.06 98 SER A N 1
ATOM 760 C CA . SER A 1 98 ? 8.100 3.961 0.424 1.00 95.06 98 SER A CA 1
ATOM 761 C C . SER A 1 98 ? 9.029 2.920 1.076 1.00 95.06 98 SER A C 1
ATOM 763 O O . SER A 1 98 ? 10.174 3.235 1.427 1.00 95.06 98 SER A O 1
ATOM 765 N N . LEU A 1 99 ? 8.551 1.687 1.275 1.00 95.25 99 LEU A N 1
ATOM 766 C CA . LEU A 1 99 ? 9.349 0.551 1.745 1.00 95.25 99 LEU A CA 1
ATOM 767 C C . LEU A 1 99 ? 10.084 -0.138 0.585 1.00 95.25 99 LEU A C 1
ATOM 769 O O . LEU A 1 99 ? 11.296 -0.318 0.683 1.00 95.25 99 LEU A O 1
ATOM 773 N N . LEU A 1 100 ? 9.390 -0.422 -0.523 1.00 95.75 100 LEU A N 1
ATOM 774 C CA . LEU A 1 100 ? 9.940 -1.077 -1.718 1.00 95.75 100 LEU A CA 1
ATOM 775 C C . LEU A 1 100 ? 11.100 -0.291 -2.336 1.00 95.75 100 LEU A C 1
ATOM 777 O O . LEU A 1 100 ? 12.074 -0.883 -2.778 1.00 95.75 100 LEU A O 1
ATOM 781 N N . GLN A 1 101 ? 11.059 1.044 -2.296 1.00 94.75 101 GLN A N 1
ATOM 782 C CA . GLN A 1 101 ? 12.164 1.897 -2.758 1.00 94.75 101 GLN A CA 1
ATOM 783 C C . GLN A 1 101 ? 13.495 1.690 -2.013 1.00 94.75 101 GLN A C 1
ATOM 785 O O . GLN A 1 101 ? 14.514 2.247 -2.424 1.00 94.75 101 GLN A O 1
ATOM 790 N N . LYS A 1 102 ? 13.479 0.981 -0.881 1.00 93.94 102 LYS A N 1
ATOM 791 C CA . LYS A 1 102 ? 14.655 0.685 -0.051 1.00 93.94 102 LYS A CA 1
ATOM 792 C C . LYS A 1 102 ? 15.093 -0.776 -0.166 1.00 93.94 102 LYS A C 1
ATOM 794 O O . LYS A 1 102 ? 16.080 -1.139 0.470 1.00 93.94 102 LYS A O 1
ATOM 799 N N . GLU A 1 103 ? 14.342 -1.595 -0.896 1.00 94.25 103 GLU A N 1
ATOM 800 C CA . GLU A 1 103 ? 14.685 -2.989 -1.153 1.00 94.25 103 GLU A CA 1
ATOM 801 C C . GLU A 1 103 ? 15.681 -3.086 -2.312 1.00 94.25 103 GLU A C 1
ATOM 803 O O . GLU A 1 103 ? 15.820 -2.163 -3.116 1.00 94.25 103 GLU A O 1
ATOM 808 N N . ASP A 1 104 ? 16.390 -4.209 -2.379 1.00 91.75 104 ASP A N 1
ATOM 809 C CA . ASP A 1 104 ? 17.255 -4.511 -3.510 1.00 91.75 104 ASP A CA 1
ATOM 810 C C . ASP A 1 104 ? 16.467 -5.084 -4.698 1.00 91.75 104 ASP A C 1
ATOM 812 O O . ASP A 1 104 ? 15.293 -5.453 -4.610 1.00 91.75 104 ASP A O 1
ATOM 816 N N . GLU A 1 105 ? 17.141 -5.157 -5.842 1.00 90.81 105 GLU A N 1
ATOM 817 C CA . GLU A 1 105 ? 16.568 -5.672 -7.082 1.00 90.81 105 GLU A CA 1
ATOM 818 C C . GLU A 1 105 ? 16.061 -7.113 -6.953 1.00 90.81 105 GLU A C 1
ATOM 820 O O . GLU A 1 105 ? 14.998 -7.442 -7.480 1.00 90.81 105 GLU A O 1
ATOM 825 N N . VAL A 1 106 ? 16.782 -7.957 -6.209 1.00 93.19 106 VAL A N 1
ATOM 826 C CA . VAL A 1 106 ? 16.413 -9.361 -5.990 1.00 93.19 106 VAL A CA 1
ATOM 827 C C . VAL A 1 106 ? 15.054 -9.441 -5.306 1.00 93.19 106 VAL A C 1
ATOM 829 O O . VAL A 1 106 ? 14.197 -10.223 -5.719 1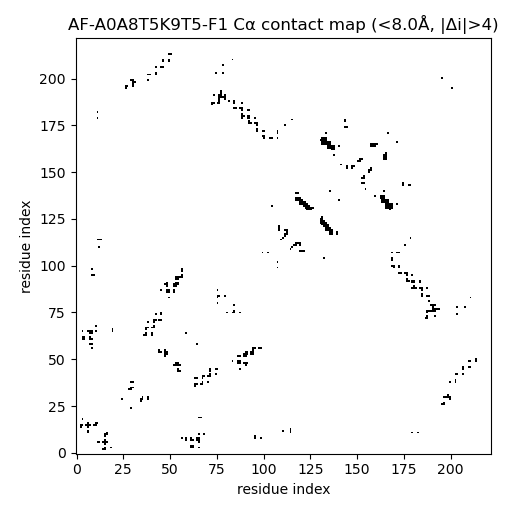.00 93.19 106 VAL A O 1
ATOM 832 N N . ARG A 1 107 ? 14.823 -8.603 -4.292 1.00 93.75 107 ARG A N 1
ATOM 833 C CA . ARG A 1 107 ? 13.550 -8.558 -3.578 1.00 93.75 107 ARG A CA 1
ATOM 834 C C . ARG A 1 107 ? 12.422 -7.973 -4.426 1.00 93.75 107 ARG A C 1
ATOM 836 O O . ARG A 1 107 ? 11.295 -8.456 -4.336 1.00 93.75 107 ARG A O 1
ATOM 843 N N . ILE A 1 108 ? 12.705 -6.974 -5.262 1.00 95.25 108 ILE A N 1
ATOM 844 C CA . ILE A 1 108 ? 11.727 -6.443 -6.225 1.00 95.25 108 ILE A CA 1
ATOM 845 C C . ILE A 1 108 ? 11.308 -7.534 -7.222 1.00 95.25 108 ILE A C 1
ATOM 847 O O . ILE A 1 108 ? 10.115 -7.748 -7.429 1.00 95.25 108 ILE A O 1
ATOM 851 N N . LEU A 1 109 ? 12.258 -8.267 -7.801 1.00 95.88 109 LEU A N 1
ATOM 852 C CA . LEU A 1 109 ? 11.960 -9.375 -8.715 1.00 95.88 109 LEU A CA 1
ATOM 853 C C . LEU A 1 109 ? 11.140 -10.475 -8.039 1.00 95.88 109 LEU A C 1
ATOM 855 O O . LEU A 1 109 ? 10.140 -10.922 -8.594 1.00 95.88 109 LEU A O 1
ATOM 859 N N . ASP A 1 110 ? 11.538 -10.873 -6.832 1.00 95.50 110 ASP A N 1
ATOM 860 C CA . ASP A 1 110 ? 10.848 -11.895 -6.048 1.00 95.50 110 ASP A CA 1
ATOM 861 C C . ASP A 1 110 ? 9.374 -11.538 -5.810 1.00 95.50 110 ASP A C 1
ATOM 863 O O . ASP A 1 110 ? 8.493 -12.331 -6.134 1.00 95.50 110 ASP A O 1
ATOM 867 N N . ILE A 1 111 ? 9.087 -10.318 -5.343 1.00 96.00 111 ILE A N 1
ATOM 868 C CA . ILE A 1 111 ? 7.706 -9.863 -5.128 1.00 96.00 111 ILE A CA 1
ATOM 869 C C . ILE A 1 111 ? 6.940 -9.785 -6.455 1.00 96.00 111 ILE A C 1
ATOM 871 O O . ILE A 1 111 ? 5.807 -10.256 -6.542 1.00 96.00 111 ILE A O 1
ATOM 875 N N . ALA A 1 112 ? 7.540 -9.210 -7.501 1.00 96.75 112 ALA A N 1
ATOM 876 C CA . ALA A 1 112 ? 6.881 -9.065 -8.797 1.00 96.75 112 ALA A CA 1
ATOM 877 C C . ALA A 1 112 ? 6.447 -10.417 -9.381 1.00 96.75 112 ALA A C 1
ATOM 879 O O . ALA A 1 112 ? 5.320 -10.552 -9.855 1.00 96.75 112 ALA A O 1
ATOM 880 N N . ILE A 1 113 ? 7.328 -11.417 -9.318 1.00 97.06 113 ILE A N 1
ATOM 881 C CA . ILE A 1 113 ? 7.088 -12.744 -9.886 1.00 97.06 113 ILE A CA 1
ATOM 882 C C . ILE A 1 113 ? 6.164 -13.558 -8.980 1.00 97.06 113 ILE A C 1
ATOM 884 O O . ILE A 1 113 ? 5.168 -14.097 -9.451 1.00 97.06 113 ILE A O 1
ATOM 888 N N . ASN A 1 114 ? 6.475 -13.660 -7.686 1.00 95.44 114 ASN A N 1
ATOM 889 C CA . ASN A 1 114 ? 5.823 -14.634 -6.809 1.00 95.44 114 ASN A CA 1
ATOM 890 C C . ASN A 1 114 ? 4.505 -14.132 -6.211 1.00 95.44 114 ASN A C 1
ATOM 892 O O . ASN A 1 114 ? 3.645 -14.949 -5.870 1.00 95.44 114 ASN A O 1
ATOM 896 N N . GLU A 1 115 ? 4.314 -12.816 -6.098 1.00 95.19 115 GLU A N 1
ATOM 897 C CA . GLU A 1 115 ? 3.109 -12.229 -5.495 1.00 95.19 115 GLU A CA 1
ATOM 898 C C . GLU A 1 115 ? 2.152 -11.647 -6.530 1.00 95.19 115 GLU A C 1
ATOM 900 O O . GLU A 1 115 ? 0.937 -11.722 -6.341 1.00 95.19 115 GLU A O 1
ATOM 905 N N . PHE A 1 116 ? 2.682 -11.088 -7.622 1.00 95.75 116 PHE A N 1
ATOM 906 C CA . PHE A 1 116 ? 1.880 -10.427 -8.655 1.00 95.75 116 PHE A CA 1
ATOM 907 C C . PHE A 1 116 ? 1.881 -11.138 -10.012 1.00 95.75 116 PHE A C 1
ATOM 909 O O . PHE A 1 116 ? 1.211 -10.663 -10.932 1.00 95.75 116 PHE A O 1
ATOM 916 N N . ASP A 1 117 ? 2.592 -12.263 -10.137 1.00 96.50 117 ASP A N 1
ATOM 917 C CA . ASP A 1 117 ? 2.677 -13.073 -11.356 1.00 96.50 117 ASP A CA 1
ATOM 918 C C . ASP A 1 117 ? 3.131 -12.262 -12.592 1.00 96.50 117 ASP A C 1
ATOM 920 O O . ASP A 1 117 ? 2.639 -12.465 -13.704 1.00 96.50 117 ASP A O 1
ATOM 924 N N . TRP A 1 118 ? 4.043 -11.298 -12.408 1.00 97.56 118 TRP A N 1
ATOM 925 C CA . TRP A 1 118 ? 4.578 -10.486 -13.507 1.00 97.56 118 TRP A CA 1
ATOM 926 C C . TRP A 1 118 ? 5.566 -11.276 -14.368 1.00 97.56 118 TRP A C 1
ATOM 928 O O . TRP A 1 118 ? 6.446 -11.965 -13.850 1.00 97.56 118 TRP A O 1
ATOM 938 N N . ASP A 1 119 ? 5.504 -11.078 -15.688 1.00 97.56 119 ASP A N 1
ATOM 939 C CA . ASP A 1 119 ? 6.576 -11.488 -16.602 1.00 97.56 119 ASP A CA 1
ATOM 940 C C . ASP A 1 119 ? 7.670 -10.410 -16.618 1.00 97.56 119 ASP A C 1
ATOM 942 O O . ASP A 1 119 ? 7.675 -9.489 -17.445 1.00 97.56 119 ASP A O 1
ATOM 946 N N . ILE A 1 120 ? 8.568 -10.497 -15.636 1.00 97.25 120 ILE A N 1
ATOM 947 C CA . ILE A 1 120 ? 9.680 -9.570 -15.416 1.00 97.25 120 ILE A CA 1
ATOM 948 C C . ILE A 1 120 ? 11.006 -10.325 -15.300 1.00 97.25 120 ILE A C 1
ATOM 950 O O . ILE A 1 120 ? 11.066 -11.448 -14.799 1.00 97.25 120 ILE A O 1
ATOM 954 N N . LYS A 1 121 ? 12.090 -9.697 -15.754 1.00 95.62 121 LYS A N 1
ATOM 955 C CA . LYS A 1 121 ? 13.448 -10.243 -15.665 1.00 95.62 121 LYS A CA 1
ATOM 956 C C . LYS A 1 121 ? 14.485 -9.152 -15.443 1.00 95.62 121 LYS A C 1
ATOM 958 O O . LYS A 1 121 ? 14.269 -8.006 -15.836 1.00 95.62 121 LYS A O 1
ATOM 963 N N . GLU A 1 122 ? 15.613 -9.548 -14.872 1.00 95.31 122 GLU A N 1
ATOM 964 C CA . GLU A 1 122 ? 16.835 -8.746 -14.861 1.00 95.31 122 GLU A CA 1
ATOM 965 C C . GLU A 1 122 ? 17.366 -8.592 -16.292 1.00 95.31 122 GLU A C 1
ATOM 967 O O . GLU A 1 122 ? 17.475 -9.566 -17.045 1.00 95.31 122 GLU A O 1
ATOM 972 N N . ASP A 1 123 ? 17.658 -7.353 -16.677 1.00 91.88 123 ASP A N 1
ATOM 973 C CA . ASP A 1 123 ? 18.335 -7.012 -17.927 1.00 91.88 123 ASP A CA 1
ATOM 974 C C . ASP A 1 123 ? 18.947 -5.614 -17.783 1.00 91.88 123 ASP A C 1
ATOM 976 O O . ASP A 1 123 ? 18.247 -4.601 -17.858 1.00 91.88 123 ASP A O 1
ATOM 980 N N . ILE A 1 124 ? 20.254 -5.573 -17.516 1.00 92.06 124 ILE A N 1
ATOM 981 C CA . ILE A 1 124 ? 20.968 -4.329 -17.241 1.00 92.06 124 ILE A CA 1
ATOM 982 C C . ILE A 1 124 ? 21.347 -3.643 -18.550 1.00 92.06 124 ILE A C 1
ATOM 984 O O . ILE A 1 124 ? 22.194 -4.112 -19.312 1.00 92.06 124 ILE A O 1
ATOM 988 N N . GLU A 1 125 ? 20.794 -2.455 -18.752 1.00 91.81 125 GLU A N 1
ATOM 989 C CA . GLU A 1 125 ? 21.141 -1.564 -19.844 1.00 91.81 125 GLU A CA 1
ATOM 990 C C . GLU A 1 125 ? 21.192 -0.103 -19.390 1.00 91.81 125 GLU A C 1
ATOM 992 O O . GLU A 1 125 ? 20.534 0.316 -18.442 1.00 91.81 125 GLU A O 1
ATOM 997 N N . THR A 1 126 ? 21.990 0.710 -20.079 1.00 90.50 126 THR A N 1
ATOM 998 C CA . THR A 1 126 ? 22.018 2.160 -19.853 1.00 90.50 126 THR A CA 1
ATOM 999 C C . THR A 1 126 ? 21.251 2.862 -20.962 1.00 90.50 126 THR A C 1
ATOM 1001 O O . THR A 1 126 ? 21.556 2.681 -22.143 1.00 90.50 126 THR A O 1
ATOM 1004 N N . ILE A 1 127 ? 20.273 3.682 -20.585 1.00 86.06 127 ILE A N 1
ATOM 1005 C CA . ILE A 1 127 ? 19.448 4.470 -21.505 1.00 86.06 127 ILE A CA 1
ATOM 1006 C C . ILE A 1 127 ? 19.487 5.916 -21.036 1.00 86.06 127 ILE A C 1
ATOM 1008 O O . ILE A 1 127 ? 19.137 6.196 -19.898 1.00 86.06 127 ILE A O 1
ATOM 1012 N N . ASP A 1 128 ? 19.942 6.828 -21.896 1.00 84.69 128 ASP A N 1
ATOM 1013 C CA . ASP A 1 128 ? 19.991 8.272 -21.612 1.00 84.69 128 ASP A CA 1
ATOM 1014 C C . ASP A 1 128 ? 20.688 8.651 -20.284 1.00 84.69 128 ASP A C 1
ATOM 1016 O O . ASP A 1 128 ? 20.434 9.703 -19.706 1.00 84.69 128 ASP A O 1
ATOM 1020 N N . GLY A 1 129 ? 21.621 7.808 -19.824 1.00 84.06 129 GLY A N 1
ATOM 1021 C CA . GLY A 1 129 ? 22.377 7.997 -18.581 1.00 84.06 129 GLY A CA 1
ATOM 1022 C C . GLY A 1 129 ? 21.767 7.330 -17.345 1.00 84.06 129 GLY A C 1
ATOM 1023 O O . GLY A 1 129 ? 22.444 7.259 -16.320 1.00 84.06 129 GLY A O 1
ATOM 1024 N N . ASP A 1 130 ? 20.556 6.786 -17.451 1.00 86.38 130 ASP A N 1
ATOM 1025 C CA . ASP A 1 130 ? 19.903 6.012 -16.398 1.00 86.38 130 ASP A CA 1
ATOM 1026 C C . ASP A 1 130 ? 20.183 4.513 -16.568 1.00 86.38 130 ASP A C 1
ATOM 1028 O O . ASP A 1 130 ? 20.178 3.973 -17.680 1.00 86.38 130 ASP A O 1
ATOM 1032 N N . VAL A 1 131 ? 20.434 3.828 -15.450 1.00 91.50 131 VAL A N 1
ATOM 1033 C CA . VAL A 1 131 ? 20.588 2.369 -15.415 1.00 91.50 131 VAL A CA 1
ATOM 1034 C C . VAL A 1 131 ? 19.203 1.747 -15.303 1.00 91.50 131 VAL A C 1
ATOM 1036 O O . VAL A 1 131 ? 18.565 1.841 -14.256 1.00 91.50 131 VAL A O 1
ATOM 1039 N N . MET A 1 132 ? 18.755 1.109 -16.379 1.00 91.88 132 MET A N 1
ATOM 1040 C CA . MET A 1 132 ? 17.600 0.221 -16.360 1.00 91.88 132 MET A CA 1
ATOM 1041 C C . MET A 1 132 ? 18.113 -1.171 -16.041 1.00 91.88 132 MET A C 1
ATOM 1043 O O . MET A 1 132 ? 18.964 -1.688 -16.755 1.00 91.88 132 MET A O 1
ATOM 1047 N N . ASN A 1 133 ? 17.641 -1.756 -14.955 1.00 93.44 133 ASN A N 1
ATOM 1048 C CA . ASN A 1 133 ? 18.072 -3.071 -14.496 1.00 93.44 133 ASN A CA 1
ATOM 1049 C C . ASN A 1 133 ? 17.012 -4.152 -14.724 1.00 93.44 133 ASN A C 1
ATOM 1051 O O . ASN A 1 133 ? 17.303 -5.335 -14.599 1.00 93.44 133 ASN A O 1
ATOM 1055 N N . LEU A 1 134 ? 15.792 -3.761 -15.100 1.00 95.88 134 LEU A N 1
ATOM 1056 C CA . LEU A 1 134 ? 14.656 -4.662 -15.216 1.00 95.88 134 LEU A CA 1
ATOM 1057 C C . LEU A 1 134 ? 13.953 -4.510 -16.567 1.00 95.88 134 LEU A C 1
ATOM 1059 O O . LEU A 1 134 ? 13.880 -3.425 -17.147 1.00 95.88 134 LEU A O 1
ATOM 1063 N N . LYS A 1 135 ? 13.361 -5.604 -17.045 1.00 97.12 135 LYS A N 1
ATOM 1064 C CA . LYS A 1 135 ? 12.505 -5.641 -18.234 1.00 97.12 135 LYS A CA 1
ATOM 1065 C C . LYS A 1 135 ? 11.186 -6.333 -17.916 1.00 97.12 135 LYS A C 1
ATOM 1067 O O . LYS A 1 135 ? 11.179 -7.506 -17.560 1.00 97.12 135 LYS A O 1
ATOM 1072 N N . LEU A 1 136 ? 10.077 -5.613 -18.086 1.00 98.25 136 LEU A N 1
ATOM 1073 C CA . LEU A 1 136 ? 8.709 -6.085 -17.838 1.00 98.25 136 LEU A CA 1
ATOM 1074 C C . LEU A 1 136 ? 7.973 -6.309 -19.160 1.00 98.25 136 LEU A C 1
ATOM 1076 O O . LEU A 1 136 ? 8.067 -5.472 -20.057 1.00 98.25 136 LEU A O 1
ATOM 1080 N N . SER A 1 137 ? 7.216 -7.396 -19.293 1.00 98.31 137 SER A N 1
ATOM 1081 C CA . SER A 1 137 ? 6.391 -7.644 -20.479 1.00 98.31 137 SER A CA 1
ATOM 1082 C C . SER A 1 137 ? 5.483 -6.450 -20.788 1.00 98.31 137 SER A C 1
ATOM 1084 O O . SER A 1 137 ? 4.865 -5.859 -19.899 1.00 98.31 137 SER A O 1
ATOM 1086 N N . PHE A 1 138 ? 5.371 -6.084 -22.068 1.00 97.50 138 PHE A N 1
ATOM 1087 C CA . PHE A 1 138 ? 4.574 -4.929 -22.483 1.00 97.50 138 PHE A CA 1
ATOM 1088 C C . PHE A 1 138 ? 3.098 -5.051 -22.069 1.00 97.50 138 PHE A C 1
ATOM 1090 O O . PHE A 1 138 ? 2.445 -4.031 -21.847 1.00 97.50 138 PHE A O 1
ATOM 1097 N N . SER A 1 139 ? 2.565 -6.275 -21.959 1.00 97.50 139 SER A N 1
ATOM 1098 C CA . SER A 1 139 ? 1.184 -6.508 -21.532 1.00 97.50 139 SER A CA 1
ATOM 1099 C C . SER A 1 139 ? 0.977 -6.139 -20.066 1.00 97.50 139 SER A C 1
ATOM 1101 O O . SER A 1 139 ? 0.019 -5.430 -19.750 1.00 97.50 139 SER A O 1
ATOM 1103 N N . ASP A 1 140 ? 1.893 -6.560 -19.190 1.00 97.88 140 ASP A N 1
ATOM 1104 C CA . ASP A 1 140 ? 1.866 -6.193 -17.772 1.00 97.88 140 ASP A CA 1
ATOM 1105 C C . ASP A 1 140 ? 2.124 -4.697 -17.610 1.00 97.88 140 ASP A C 1
ATOM 1107 O O . ASP A 1 140 ? 1.374 -4.012 -16.913 1.00 97.88 140 ASP A O 1
ATOM 1111 N N . TYR A 1 141 ? 3.102 -4.154 -18.344 1.00 98.19 141 TYR A N 1
ATOM 1112 C CA . TYR A 1 141 ? 3.384 -2.722 -18.344 1.00 98.19 141 TYR A CA 1
ATOM 1113 C C . TYR A 1 141 ? 2.148 -1.897 -18.711 1.00 98.19 141 TYR A C 1
ATOM 1115 O O . TYR A 1 141 ? 1.799 -0.977 -17.982 1.00 98.19 141 TYR A O 1
ATOM 1123 N N . LEU A 1 142 ? 1.447 -2.219 -19.804 1.00 97.31 142 LEU A N 1
ATOM 1124 C CA . LEU A 1 142 ? 0.248 -1.480 -20.213 1.00 97.31 142 LEU A CA 1
ATOM 1125 C C . LEU A 1 142 ? -0.887 -1.592 -19.191 1.00 97.31 142 LEU A C 1
ATOM 1127 O O . LEU A 1 142 ? -1.563 -0.594 -18.939 1.00 97.31 142 LEU A O 1
ATOM 1131 N N . ARG A 1 143 ? -1.086 -2.777 -18.596 1.00 96.81 143 ARG A N 1
ATOM 1132 C CA . ARG A 1 143 ? -2.092 -3.002 -17.546 1.00 96.81 143 ARG A CA 1
ATOM 1133 C C . ARG A 1 143 ? -1.837 -2.099 -16.341 1.00 96.81 143 ARG A C 1
ATOM 1135 O O . ARG A 1 143 ? -2.747 -1.407 -15.891 1.00 96.81 143 ARG A O 1
ATOM 1142 N N . LEU A 1 144 ? -0.603 -2.100 -15.846 1.00 97.31 144 LEU A N 1
ATOM 1143 C CA . LEU A 1 144 ? -0.194 -1.369 -14.646 1.00 97.31 144 LEU A CA 1
ATOM 1144 C C . LEU A 1 144 ? -0.069 0.132 -14.910 1.00 97.31 144 LEU A C 1
ATOM 1146 O O . LEU A 1 144 ? -0.435 0.954 -14.071 1.00 97.31 144 LEU A O 1
ATOM 1150 N N . ALA A 1 145 ? 0.424 0.504 -16.093 1.00 96.75 145 ALA A N 1
ATOM 1151 C CA . ALA A 1 145 ? 0.703 1.889 -16.428 1.00 96.75 145 ALA A CA 1
ATOM 1152 C C . ALA A 1 145 ? -0.556 2.695 -16.806 1.00 96.75 145 ALA A C 1
ATOM 1154 O O . ALA A 1 145 ? -0.496 3.922 -16.919 1.00 96.75 145 ALA A O 1
ATOM 1155 N N . ALA A 1 146 ? -1.700 2.027 -17.007 1.00 94.19 146 ALA A N 1
ATOM 1156 C CA . ALA A 1 146 ? -2.931 2.624 -17.528 1.00 94.19 146 ALA A CA 1
ATOM 1157 C C . ALA A 1 146 ? -3.43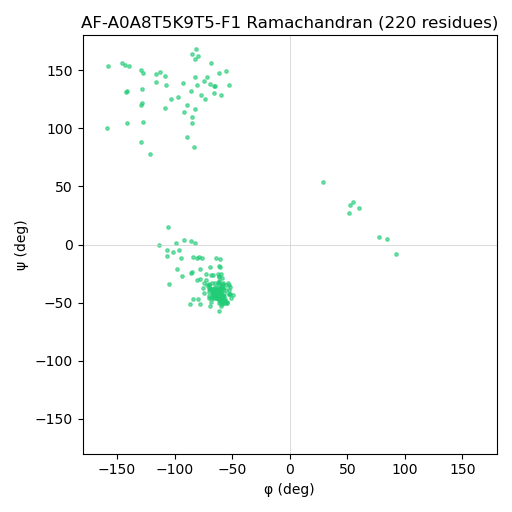0 3.831 -16.714 1.00 94.19 146 ALA A C 1
ATOM 1159 O O . ALA A 1 146 ? -3.959 4.781 -17.292 1.00 94.19 146 ALA A O 1
ATOM 1160 N N . GLY A 1 147 ? -3.239 3.809 -15.390 1.0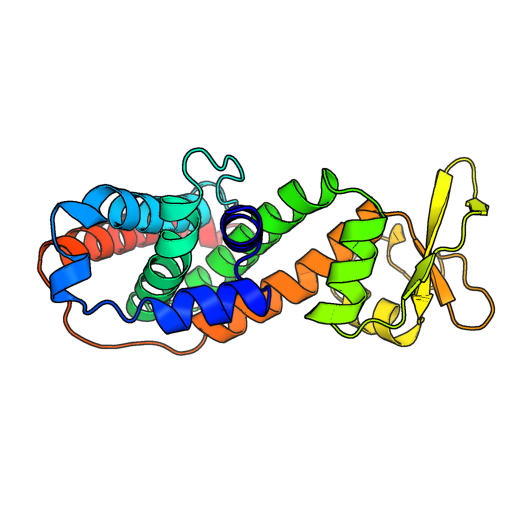0 91.31 147 GLY A N 1
ATOM 1161 C CA . GLY A 1 147 ? -3.657 4.882 -14.481 1.00 91.31 147 GLY A CA 1
ATOM 1162 C C . GLY A 1 147 ? -2.711 6.087 -14.417 1.00 91.31 147 GLY A C 1
ATOM 1163 O O . GLY A 1 147 ? -3.089 7.126 -13.871 1.00 91.31 147 GLY A O 1
ATOM 1164 N N . PHE A 1 148 ? -1.497 5.993 -14.973 1.00 94.81 148 PHE A N 1
ATOM 1165 C CA . PHE A 1 148 ? -0.537 7.095 -14.934 1.00 94.81 148 PHE A CA 1
ATOM 1166 C C . PHE A 1 148 ? -0.747 8.070 -16.090 1.00 94.81 148 PHE A C 1
ATOM 1168 O O . PHE A 1 148 ? -0.852 7.708 -17.271 1.00 94.81 148 PHE A O 1
ATOM 1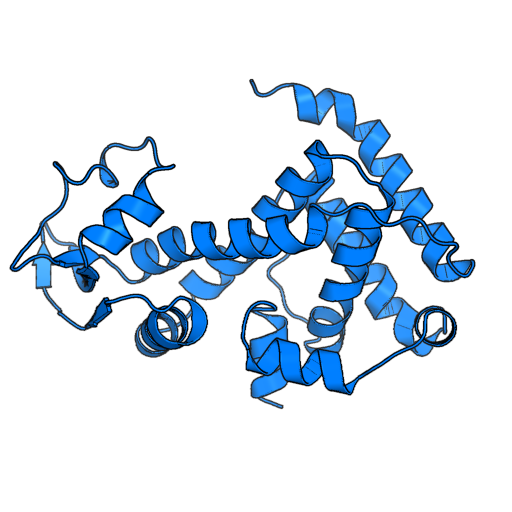175 N N . HIS A 1 149 ? -0.770 9.351 -15.741 1.00 93.44 149 HIS A N 1
ATOM 1176 C CA . HIS A 1 149 ? -1.016 10.435 -16.687 1.00 93.44 149 HIS A CA 1
ATOM 1177 C C . HIS A 1 149 ? 0.288 11.084 -17.152 1.00 93.44 149 HIS A C 1
ATOM 1179 O O . HIS A 1 149 ? 0.325 11.685 -18.226 1.00 93.44 149 HIS A O 1
ATOM 1185 N N . GLU A 1 150 ? 1.370 10.924 -16.390 1.00 95.56 150 GLU A N 1
ATOM 1186 C CA . GLU A 1 150 ? 2.663 11.518 -16.690 1.00 95.56 150 GLU A CA 1
ATOM 1187 C C . GLU A 1 150 ? 3.257 10.923 -17.980 1.00 95.56 150 GLU A C 1
ATOM 1189 O O . GLU A 1 150 ? 3.252 9.699 -18.158 1.00 95.56 150 GLU A O 1
ATOM 1194 N N . PRO A 1 151 ? 3.829 11.751 -18.878 1.00 95.94 151 PRO A N 1
ATOM 1195 C CA . PRO A 1 151 ? 4.349 11.291 -20.166 1.00 95.94 151 PRO A CA 1
ATOM 1196 C C . PRO A 1 151 ? 5.353 10.137 -20.072 1.00 95.94 151 PRO A C 1
ATOM 1198 O O . PRO A 1 151 ? 5.348 9.267 -20.939 1.00 95.94 151 PRO A O 1
ATOM 1201 N N . LYS A 1 152 ? 6.168 10.086 -19.011 1.00 94.69 152 LYS A N 1
ATOM 1202 C CA . LYS A 1 152 ? 7.186 9.040 -18.806 1.00 94.69 152 LYS A CA 1
ATOM 1203 C C . LYS A 1 152 ? 6.626 7.616 -18.689 1.00 94.69 152 LYS A C 1
ATOM 1205 O O . LYS A 1 152 ? 7.386 6.667 -18.838 1.00 94.69 152 LYS A O 1
ATOM 1210 N N . TRP A 1 153 ? 5.328 7.474 -18.405 1.00 97.06 153 TRP A N 1
ATOM 1211 C CA . TRP A 1 153 ? 4.631 6.186 -18.302 1.00 97.06 153 TRP A CA 1
ATOM 1212 C C . TRP A 1 153 ? 3.911 5.780 -19.591 1.00 97.06 153 TRP A C 1
ATOM 1214 O O . TRP A 1 153 ? 3.324 4.704 -19.679 1.00 97.06 153 TRP A O 1
ATOM 1224 N N . LYS A 1 154 ? 3.902 6.643 -20.612 1.00 96.31 154 LYS A N 1
ATOM 1225 C CA . LYS A 1 154 ? 3.293 6.301 -21.898 1.00 96.31 154 LYS A CA 1
ATOM 1226 C C . LYS A 1 154 ? 4.243 5.388 -22.657 1.00 96.31 154 LYS A C 1
ATOM 1228 O O . LYS A 1 154 ? 5.396 5.752 -22.852 1.00 96.31 154 LYS A O 1
ATOM 1233 N N . LEU A 1 155 ? 3.743 4.247 -23.138 1.00 96.00 155 LEU A N 1
ATOM 1234 C CA . LEU A 1 155 ? 4.551 3.243 -23.846 1.00 96.00 155 LEU A CA 1
ATOM 1235 C C . LEU A 1 155 ? 5.349 3.834 -25.021 1.00 96.00 155 LEU A C 1
ATOM 1237 O O . LEU A 1 155 ? 6.487 3.445 -25.245 1.00 96.00 155 LEU A O 1
ATOM 1241 N N . VAL A 1 156 ? 4.787 4.822 -25.724 1.00 95.69 156 VAL A N 1
ATOM 1242 C CA . VAL A 1 156 ? 5.463 5.541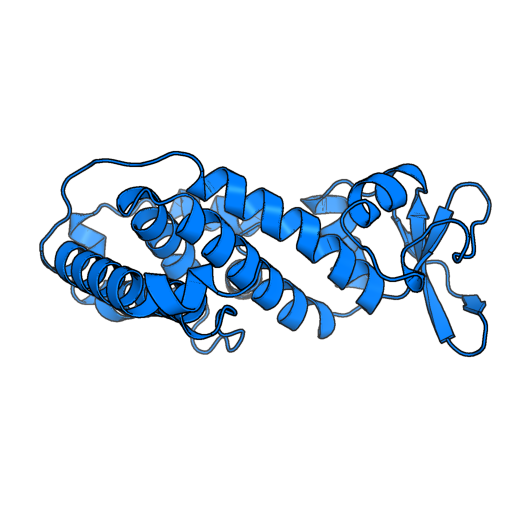 -26.823 1.00 95.69 156 VAL A CA 1
ATOM 1243 C C . VAL A 1 156 ? 6.743 6.273 -26.396 1.00 95.69 156 VAL A C 1
ATOM 1245 O O . VAL A 1 156 ? 7.572 6.578 -27.243 1.00 95.69 156 VAL A O 1
ATOM 1248 N N . ASN A 1 157 ? 6.904 6.536 -25.097 1.00 95.62 157 ASN A N 1
ATOM 1249 C CA . ASN A 1 157 ? 8.064 7.185 -24.491 1.00 95.62 157 ASN A CA 1
ATOM 1250 C C . ASN A 1 157 ? 8.958 6.186 -23.734 1.00 95.62 157 ASN A C 1
ATOM 1252 O O . ASN A 1 157 ? 9.775 6.601 -22.916 1.00 95.62 157 ASN A O 1
ATOM 1256 N N . ARG A 1 158 ? 8.787 4.874 -23.945 1.00 95.50 158 ARG A N 1
ATOM 1257 C CA . ARG A 1 158 ? 9.598 3.830 -23.307 1.00 95.50 158 ARG A CA 1
ATOM 1258 C C . ARG A 1 158 ? 10.457 3.103 -24.329 1.00 95.50 158 ARG A C 1
ATOM 1260 O O . ARG A 1 158 ? 10.026 2.872 -25.457 1.00 95.50 158 ARG A O 1
ATOM 1267 N N . LYS A 1 159 ? 11.636 2.648 -23.900 1.00 95.12 159 LYS A N 1
ATOM 1268 C CA . LYS A 1 159 ? 12.385 1.644 -24.656 1.00 95.12 159 LYS A CA 1
ATOM 1269 C C . LYS A 1 159 ? 11.700 0.294 -24.493 1.00 95.12 159 LYS A C 1
ATOM 1271 O O . LYS A 1 159 ? 11.473 -0.164 -23.373 1.00 95.12 159 LYS A O 1
ATOM 1276 N N . MET A 1 160 ? 11.377 -0.322 -25.623 1.00 95.25 160 MET A N 1
ATOM 1277 C CA . MET A 1 160 ? 10.823 -1.664 -25.683 1.00 95.25 160 MET A CA 1
ATOM 1278 C C . MET A 1 160 ? 11.637 -2.503 -26.660 1.00 95.25 160 MET A C 1
ATOM 1280 O O . MET A 1 160 ? 11.913 -2.068 -27.778 1.00 95.25 160 MET A O 1
ATOM 1284 N N . GLU A 1 161 ? 11.987 -3.715 -26.253 1.00 94.44 161 GLU A N 1
ATOM 1285 C CA . GLU A 1 161 ? 12.751 -4.658 -27.058 1.00 94.44 161 GLU A CA 1
ATOM 1286 C C . GLU A 1 161 ? 12.213 -6.073 -26.841 1.00 94.44 161 GLU A C 1
ATOM 1288 O O . GLU A 1 161 ? 11.988 -6.496 -25.708 1.00 94.44 161 GLU A O 1
ATOM 1293 N N . ASN A 1 162 ? 11.976 -6.810 -27.931 1.00 94.81 162 ASN A N 1
ATOM 1294 C CA . ASN A 1 162 ? 11.481 -8.193 -27.896 1.00 94.81 162 ASN A CA 1
ATOM 1295 C C . ASN A 1 162 ? 10.212 -8.393 -27.039 1.00 94.81 162 ASN A C 1
ATOM 1297 O O . ASN A 1 162 ? 10.043 -9.437 -26.417 1.00 94.81 162 ASN A O 1
ATOM 1301 N N . GLY A 1 163 ? 9.326 -7.391 -27.000 1.00 96.88 163 GLY A N 1
ATOM 1302 C CA . GLY A 1 163 ? 8.084 -7.429 -26.217 1.00 96.88 163 GLY A CA 1
ATOM 1303 C C . GLY A 1 163 ? 8.228 -7.020 -24.748 1.00 96.88 163 GLY A C 1
ATOM 1304 O O . GLY A 1 163 ? 7.241 -7.072 -24.022 1.00 96.88 163 GLY A O 1
ATOM 1305 N N . TYR A 1 164 ? 9.408 -6.573 -24.314 1.00 98.00 164 TYR A N 1
ATOM 1306 C CA . TYR A 1 164 ? 9.658 -6.138 -22.941 1.00 98.00 164 TYR A CA 1
ATOM 1307 C C . TYR A 1 164 ? 10.010 -4.656 -22.873 1.00 98.00 164 TYR A C 1
ATOM 1309 O O . TYR A 1 164 ? 10.761 -4.153 -23.705 1.00 98.00 164 TYR A O 1
ATOM 1317 N N . VAL A 1 165 ? 9.484 -3.973 -21.865 1.00 97.88 165 VAL A N 1
ATOM 1318 C CA . VAL A 1 165 ? 9.705 -2.563 -21.556 1.00 97.88 165 VAL A CA 1
ATOM 1319 C C . VAL A 1 165 ? 10.789 -2.448 -20.491 1.00 97.88 165 VAL A C 1
ATOM 1321 O O . VAL A 1 165 ? 10.674 -3.058 -19.430 1.00 97.88 165 VAL A O 1
ATOM 1324 N N . ALA A 1 166 ? 11.820 -1.652 -20.767 1.00 97.31 166 ALA A N 1
ATOM 1325 C CA . ALA A 1 166 ? 12.901 -1.380 -19.824 1.00 97.31 166 ALA A CA 1
ATOM 1326 C C . ALA A 1 166 ? 12.405 -0.527 -18.650 1.00 97.31 166 ALA A C 1
ATOM 1328 O O . ALA A 1 166 ? 11.646 0.427 -18.864 1.00 97.31 166 ALA A O 1
ATOM 1329 N N . LEU A 1 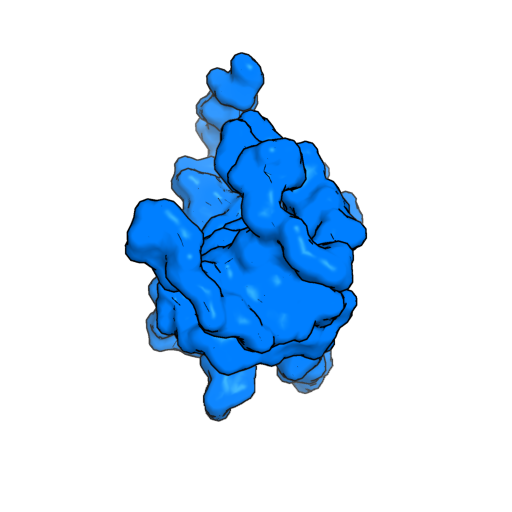167 ? 12.825 -0.860 -17.432 1.00 96.44 167 LEU A N 1
ATOM 1330 C CA . LEU A 1 167 ? 12.442 -0.213 -16.181 1.00 96.44 167 LEU A CA 1
ATOM 1331 C C . LEU A 1 167 ? 13.628 -0.143 -15.212 1.00 96.44 167 LEU A C 1
ATOM 1333 O O . LEU A 1 167 ? 14.522 -0.989 -15.220 1.00 96.44 167 LEU A O 1
ATOM 1337 N N . THR A 1 168 ? 13.568 0.836 -14.316 1.00 94.75 168 THR A N 1
ATOM 1338 C CA . THR A 1 168 ? 14.355 0.831 -13.072 1.00 94.75 168 THR A CA 1
ATOM 1339 C C . THR A 1 168 ? 13.649 0.038 -11.962 1.00 94.75 168 THR A C 1
ATOM 1341 O O . THR A 1 168 ? 12.432 -0.187 -12.000 1.00 94.75 168 THR A O 1
ATOM 1344 N N . ASP A 1 169 ? 14.388 -0.314 -10.914 1.00 92.38 169 ASP A N 1
ATOM 1345 C CA . ASP A 1 169 ? 13.868 -0.806 -9.631 1.00 92.38 169 ASP A CA 1
ATOM 1346 C C . ASP A 1 169 ? 12.782 0.114 -9.038 1.00 92.38 169 ASP A C 1
ATOM 1348 O O . ASP A 1 169 ? 11.699 -0.338 -8.663 1.00 92.38 169 ASP A O 1
ATOM 1352 N N . LYS A 1 170 ? 13.015 1.430 -9.036 1.00 93.88 170 LYS A N 1
ATOM 1353 C CA . LYS A 1 170 ? 12.078 2.442 -8.523 1.00 93.88 170 LYS A CA 1
ATOM 1354 C C . LYS A 1 170 ? 10.809 2.532 -9.354 1.00 93.88 170 LYS A C 1
ATOM 1356 O O . LYS A 1 170 ? 9.727 2.736 -8.804 1.00 93.88 170 LYS A O 1
ATOM 1361 N N . GLU A 1 171 ? 10.927 2.416 -10.673 1.00 96.19 171 GLU A N 1
ATOM 1362 C CA . GLU A 1 171 ? 9.762 2.364 -11.553 1.00 96.19 171 GLU A CA 1
ATOM 1363 C C . GLU A 1 171 ? 8.964 1.083 -11.330 1.00 96.19 171 GLU A C 1
ATOM 1365 O O . GLU A 1 171 ? 7.740 1.147 -11.244 1.00 96.19 171 GLU A O 1
ATOM 1370 N N . SER A 1 172 ? 9.640 -0.049 -11.141 1.00 97.06 172 SER A N 1
ATOM 1371 C CA . SER A 1 172 ? 8.997 -1.323 -10.811 1.00 97.06 172 SER A CA 1
ATOM 1372 C C . SER A 1 172 ? 8.252 -1.239 -9.475 1.00 97.06 172 SER A C 1
ATOM 1374 O O . SER A 1 172 ? 7.063 -1.546 -9.419 1.00 97.06 172 SER A O 1
ATOM 1376 N N . ALA A 1 173 ? 8.877 -0.683 -8.431 1.00 97.25 173 ALA A N 1
ATOM 1377 C CA . ALA A 1 173 ? 8.226 -0.406 -7.148 1.00 97.25 173 ALA A CA 1
ATOM 1378 C C . ALA A 1 173 ? 7.003 0.520 -7.297 1.00 97.25 173 ALA A C 1
ATOM 1380 O O . ALA A 1 173 ? 5.981 0.334 -6.634 1.00 97.25 173 ALA A O 1
ATOM 1381 N N . ARG A 1 174 ? 7.074 1.517 -8.188 1.00 97.44 174 ARG A N 1
ATOM 1382 C CA . ARG A 1 174 ? 5.949 2.423 -8.455 1.00 97.44 174 ARG A CA 1
ATOM 1383 C C . ARG A 1 174 ? 4.802 1.729 -9.191 1.00 97.44 174 ARG A C 1
ATOM 1385 O O . ARG A 1 174 ? 3.650 2.060 -8.931 1.00 97.44 174 ARG A O 1
ATOM 1392 N N . LEU A 1 175 ? 5.087 0.778 -10.078 1.00 98.00 175 LEU A N 1
ATOM 1393 C CA . LEU A 1 175 ? 4.055 -0.056 -10.699 1.00 98.00 175 LEU A CA 1
ATOM 1394 C C . LEU A 1 175 ? 3.432 -1.022 -9.676 1.00 98.00 175 LEU A C 1
ATOM 1396 O O . LEU A 1 175 ? 2.215 -1.185 -9.670 1.00 98.00 175 LEU A O 1
ATOM 1400 N N . MET A 1 176 ? 4.224 -1.586 -8.755 1.00 97.88 176 MET A N 1
ATOM 1401 C CA . MET A 1 176 ? 3.719 -2.465 -7.687 1.00 97.88 176 MET A CA 1
ATOM 1402 C C . MET A 1 176 ? 2.731 -1.748 -6.774 1.00 97.88 176 MET A C 1
ATOM 1404 O O . MET A 1 176 ? 1.778 -2.359 -6.304 1.00 97.88 176 MET A O 1
ATOM 1408 N N . GLN A 1 177 ? 2.912 -0.442 -6.559 1.00 97.50 177 GLN A N 1
ATOM 1409 C CA . GLN A 1 177 ? 1.956 0.369 -5.811 1.00 97.50 177 GLN A CA 1
ATOM 1410 C C . GLN A 1 177 ? 0.522 0.221 -6.345 1.00 97.50 177 GLN A C 1
ATOM 1412 O O . GLN A 1 177 ? -0.413 0.193 -5.550 1.00 97.50 177 GLN A O 1
ATOM 1417 N N . VAL A 1 178 ? 0.342 0.093 -7.664 1.00 97.56 178 VAL A N 1
ATOM 1418 C CA . VAL A 1 178 ? -0.980 -0.087 -8.285 1.00 97.56 178 VAL A CA 1
ATOM 1419 C C . VAL A 1 178 ? -1.596 -1.430 -7.887 1.00 97.56 178 VAL A C 1
ATOM 1421 O O . VAL A 1 178 ? -2.777 -1.484 -7.544 1.00 97.56 178 VAL A O 1
ATOM 1424 N N . GLU A 1 179 ? -0.801 -2.504 -7.884 1.00 97.69 179 GLU A N 1
ATOM 1425 C CA . GLU A 1 179 ? -1.261 -3.832 -7.450 1.00 97.69 179 GLU A CA 1
ATOM 1426 C C . GLU A 1 179 ? -1.598 -3.834 -5.954 1.00 97.69 179 GLU A C 1
ATOM 1428 O O . GLU A 1 179 ? -2.650 -4.334 -5.558 1.00 97.69 179 GLU A O 1
ATOM 1433 N N . VAL A 1 180 ? -0.764 -3.201 -5.120 1.00 97.69 180 VAL A N 1
ATOM 1434 C CA . VAL A 1 180 ? -1.017 -3.090 -3.675 1.00 97.69 180 VAL A CA 1
ATOM 1435 C C . VAL A 1 180 ? -2.288 -2.290 -3.396 1.00 97.69 180 VAL A C 1
ATOM 1437 O O . VAL A 1 180 ? -3.121 -2.731 -2.607 1.00 97.69 180 VAL A O 1
ATOM 1440 N N . GLU A 1 181 ? -2.480 -1.143 -4.051 1.00 97.81 181 GLU A N 1
ATOM 1441 C CA . GLU A 1 181 ? -3.690 -0.329 -3.883 1.00 97.81 181 GLU A CA 1
ATOM 1442 C C . GLU A 1 181 ? -4.944 -1.132 -4.231 1.00 97.81 181 GLU A C 1
ATOM 1444 O O . GLU A 1 181 ? -5.904 -1.154 -3.456 1.00 97.81 181 GLU A O 1
ATOM 1449 N N . LYS A 1 182 ? -4.919 -1.845 -5.362 1.00 97.12 182 LYS A N 1
ATOM 1450 C CA . LYS A 1 182 ? -6.016 -2.715 -5.785 1.00 97.12 182 LYS A CA 1
ATOM 1451 C C . LYS A 1 182 ? -6.283 -3.818 -4.757 1.00 97.12 182 LYS A C 1
ATOM 1453 O O . LYS A 1 182 ? -7.428 -3.995 -4.342 1.00 97.12 182 LYS A O 1
ATOM 1458 N N . TRP A 1 183 ? -5.237 -4.507 -4.309 1.00 97.25 183 TRP A N 1
ATOM 1459 C CA . TRP A 1 183 ? -5.318 -5.610 -3.352 1.00 97.25 183 TRP A CA 1
ATOM 1460 C C . TRP A 1 183 ? -5.882 -5.180 -1.989 1.00 97.25 183 TRP A C 1
ATOM 1462 O O . TRP A 1 183 ? -6.680 -5.909 -1.386 1.00 97.25 183 TRP A O 1
ATOM 1472 N N . VAL A 1 184 ? -5.507 -3.990 -1.500 1.00 97.69 184 VAL A N 1
ATOM 1473 C CA . VAL A 1 184 ? -6.075 -3.417 -0.267 1.00 97.69 184 VAL A CA 1
ATOM 1474 C C . VAL A 1 184 ? -7.526 -3.004 -0.503 1.00 97.69 184 VAL A C 1
ATOM 1476 O O . VAL A 1 184 ? -8.387 -3.328 0.316 1.00 97.69 184 VAL A O 1
ATOM 1479 N N . ASN A 1 185 ? -7.819 -2.351 -1.631 1.00 97.62 185 ASN A N 1
ATOM 1480 C CA . ASN A 1 185 ? -9.165 -1.887 -1.949 1.00 97.62 185 ASN A CA 1
ATOM 1481 C C . ASN A 1 185 ? -10.170 -3.041 -2.022 1.00 97.62 185 ASN A C 1
ATOM 1483 O O . ASN A 1 185 ? -11.268 -2.914 -1.492 1.00 97.62 185 ASN A O 1
ATOM 1487 N N . GLU A 1 186 ? -9.794 -4.185 -2.595 1.00 97.00 186 GLU A N 1
ATOM 1488 C CA . GLU A 1 186 ? -10.631 -5.395 -2.621 1.00 97.00 186 GLU A CA 1
ATOM 1489 C C . GLU A 1 186 ? -11.023 -5.883 -1.213 1.00 97.00 186 GLU A C 1
ATOM 1491 O O . GLU A 1 186 ? -12.137 -6.370 -1.020 1.00 97.00 186 GLU A O 1
ATOM 1496 N N . ARG A 1 187 ? -10.154 -5.693 -0.211 1.00 96.06 187 ARG A N 1
ATOM 1497 C CA . ARG A 1 187 ? -10.395 -6.103 1.187 1.00 96.06 187 ARG A CA 1
ATOM 1498 C C . ARG A 1 187 ? -11.268 -5.138 1.968 1.00 96.06 187 ARG A C 1
ATOM 1500 O O . ARG A 1 187 ? -11.994 -5.571 2.856 1.00 96.06 187 ARG A O 1
ATOM 1507 N N . VAL A 1 188 ? -11.211 -3.848 1.645 1.00 97.44 188 VAL A N 1
ATOM 1508 C CA . VAL A 1 188 ? -12.043 -2.831 2.306 1.00 97.44 188 VAL A CA 1
ATOM 1509 C C . VAL A 1 188 ? -13.342 -2.528 1.555 1.00 97.44 188 VAL A C 1
ATOM 1511 O O . VAL A 1 188 ? -14.227 -1.872 2.096 1.00 97.44 188 VAL A O 1
ATOM 1514 N N . ALA A 1 189 ? -13.484 -3.003 0.313 1.00 95.12 189 ALA A N 1
ATOM 1515 C CA . ALA A 1 189 ? -14.637 -2.720 -0.540 1.00 95.12 189 ALA A CA 1
ATOM 1516 C C . ALA A 1 189 ? -15.949 -3.329 -0.035 1.00 95.12 189 ALA A C 1
ATOM 1518 O O . ALA A 1 189 ? -17.008 -2.787 -0.349 1.00 95.12 189 ALA A O 1
ATOM 1519 N N . THR A 1 190 ? -15.889 -4.426 0.724 1.00 95.38 190 THR A N 1
ATOM 1520 C CA . THR A 1 190 ? -17.077 -5.081 1.282 1.00 95.38 190 THR A CA 1
ATOM 1521 C C . THR A 1 190 ? -17.365 -4.512 2.672 1.00 95.38 190 THR A C 1
ATOM 1523 O O . THR A 1 190 ? -16.548 -4.705 3.573 1.00 95.38 190 THR A O 1
ATOM 1526 N N . PRO A 1 191 ? -18.493 -3.807 2.871 1.00 95.19 191 PRO A N 1
ATOM 1527 C CA . PRO A 1 191 ? -18.876 -3.301 4.182 1.00 95.19 191 PRO A CA 1
ATOM 1528 C C . PRO A 1 191 ? -19.088 -4.433 5.185 1.00 95.19 191 PRO A C 1
ATOM 1530 O O . PRO A 1 191 ? -19.587 -5.502 4.831 1.00 95.19 191 PRO A O 1
ATOM 1533 N N . SER A 1 192 ? -18.772 -4.152 6.443 1.00 95.25 192 SER A N 1
ATOM 1534 C CA . SER A 1 192 ? -19.045 -5.038 7.571 1.00 95.25 192 SER A CA 1
ATOM 1535 C C . SER A 1 192 ? -20.033 -4.369 8.516 1.00 95.25 192 SER A C 1
ATOM 1537 O O . SER A 1 192 ? -19.979 -3.156 8.701 1.00 95.25 192 SER A O 1
ATOM 1539 N N . ASP A 1 193 ? -20.889 -5.160 9.158 1.00 95.88 193 ASP A N 1
ATOM 1540 C CA . ASP A 1 193 ? -21.779 -4.685 10.218 1.00 95.88 193 ASP A CA 1
ATOM 1541 C C . ASP A 1 193 ? -21.883 -5.743 11.319 1.00 95.88 193 ASP A C 1
ATOM 1543 O O . ASP A 1 193 ? -22.487 -6.803 11.140 1.00 95.88 193 ASP A O 1
ATOM 1547 N N . PHE A 1 194 ? -21.214 -5.487 12.440 1.00 95.88 194 PHE A N 1
ATOM 1548 C CA . PHE A 1 194 ? -21.252 -6.327 13.630 1.00 95.88 194 PHE A CA 1
ATOM 1549 C C . PHE A 1 194 ? -20.846 -5.516 14.870 1.00 95.88 194 PHE A C 1
ATOM 1551 O O . PHE A 1 194 ? -20.101 -4.538 14.757 1.00 95.88 194 PHE A O 1
ATOM 1558 N N . PRO A 1 195 ? -21.317 -5.897 16.070 1.00 95.69 195 PRO A N 1
ATOM 1559 C CA . PRO A 1 195 ? -20.966 -5.194 17.298 1.00 95.69 195 PRO A CA 1
ATOM 1560 C C . PRO A 1 195 ? -19.509 -5.451 17.704 1.00 95.69 195 PRO A C 1
ATOM 1562 O O . PRO A 1 195 ? -19.002 -6.565 17.577 1.00 95.69 195 PRO A O 1
ATOM 1565 N N . LEU A 1 196 ? -18.861 -4.429 18.267 1.00 97.50 196 LEU A N 1
ATOM 1566 C CA . LEU A 1 196 ? -17.516 -4.526 18.832 1.00 97.50 196 LEU A CA 1
ATOM 1567 C C . LEU A 1 196 ? -17.542 -4.449 20.369 1.00 97.50 196 LEU A C 1
ATOM 1569 O O . LEU A 1 196 ? -18.313 -3.669 20.935 1.00 97.50 196 LEU A O 1
ATOM 1573 N N . PRO A 1 197 ? -16.648 -5.171 21.070 1.00 97.69 197 PRO A N 1
ATOM 1574 C CA . PRO A 1 197 ? -16.353 -4.902 22.472 1.00 97.69 197 PRO A CA 1
ATOM 1575 C C . PRO A 1 197 ? -15.914 -3.446 22.697 1.00 97.69 197 PRO A C 1
ATOM 1577 O O . PRO A 1 197 ? -15.257 -2.839 21.846 1.00 97.69 197 PRO A O 1
ATOM 1580 N N . LEU A 1 198 ? -16.220 -2.901 23.880 1.00 97.12 198 LEU A N 1
ATOM 1581 C CA . LEU A 1 198 ? -16.045 -1.477 24.200 1.00 97.12 198 LEU A CA 1
ATOM 1582 C C . LEU A 1 198 ? -14.652 -0.898 23.855 1.00 97.12 198 LEU A C 1
ATOM 1584 O O . LEU A 1 198 ? -14.606 0.198 23.286 1.00 97.12 198 LEU A O 1
ATOM 1588 N N . PRO A 1 199 ? -13.521 -1.586 24.131 1.00 96.44 199 PRO A N 1
ATOM 1589 C CA . PRO A 1 199 ? -12.201 -1.065 23.780 1.00 96.44 199 PRO A CA 1
ATOM 1590 C C . PRO A 1 199 ? -12.016 -0.814 22.282 1.00 96.44 199 PRO A C 1
ATOM 1592 O O . PRO A 1 199 ? -11.465 0.227 21.929 1.00 96.44 199 PRO A O 1
ATOM 1595 N N . LEU A 1 200 ? -12.497 -1.719 21.421 1.00 97.94 200 LEU A N 1
ATOM 1596 C CA . LEU A 1 200 ? -12.437 -1.585 19.961 1.00 97.94 200 LEU A CA 1
ATOM 1597 C C . LEU A 1 200 ? -13.457 -0.552 19.463 1.00 97.94 200 LEU A C 1
ATOM 1599 O O . LEU A 1 200 ? -13.121 0.297 18.639 1.00 97.94 200 LEU A O 1
ATOM 1603 N N . GLN A 1 201 ? -14.672 -0.565 20.024 1.00 98.19 201 GLN A N 1
ATOM 1604 C CA . GLN A 1 201 ? -15.725 0.397 19.683 1.00 98.19 201 GLN A CA 1
ATOM 1605 C C . GLN A 1 201 ? -15.268 1.844 19.911 1.00 98.19 201 GLN A C 1
ATOM 1607 O O . GLN 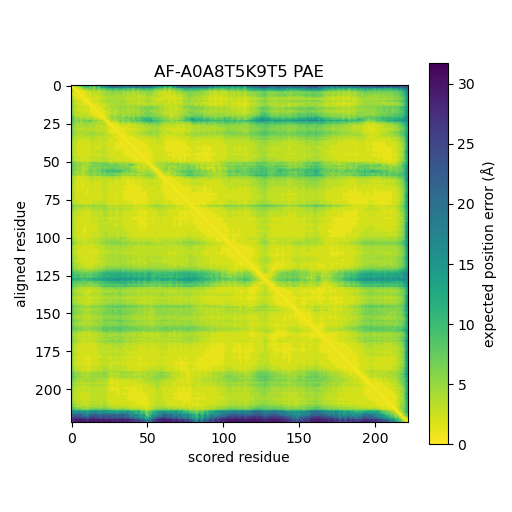A 1 201 ? -15.477 2.698 19.058 1.00 98.19 201 GLN A O 1
ATOM 1612 N N . THR A 1 202 ? -14.558 2.103 21.013 1.00 98.19 202 THR A N 1
ATOM 1613 C CA . THR A 1 202 ? -14.047 3.446 21.331 1.00 98.19 202 THR A CA 1
ATOM 1614 C C . THR A 1 202 ? -13.095 3.963 20.246 1.00 98.19 202 THR A C 1
ATOM 1616 O O . THR A 1 202 ? -13.193 5.119 19.842 1.00 98.19 202 THR A O 1
ATOM 1619 N N . ARG A 1 203 ? -12.207 3.109 19.713 1.00 98.38 203 ARG A N 1
ATOM 1620 C CA . ARG A 1 203 ? -11.301 3.499 18.619 1.00 98.38 203 ARG A CA 1
ATOM 1621 C C . ARG A 1 203 ? -12.052 3.697 17.304 1.00 98.38 203 ARG A C 1
ATOM 1623 O O . ARG A 1 203 ? -11.734 4.631 16.574 1.00 98.38 203 ARG A O 1
ATOM 1630 N N . LEU A 1 204 ? -13.054 2.865 17.014 1.00 98.50 204 LEU A N 1
ATOM 1631 C CA . LEU A 1 204 ? -13.912 3.047 15.840 1.00 98.50 204 LEU A CA 1
ATOM 1632 C C . LEU A 1 204 ? -14.658 4.390 15.889 1.00 98.50 204 LEU A C 1
ATOM 1634 O O . LEU A 1 204 ? -14.727 5.092 14.880 1.00 98.50 204 LEU A O 1
ATOM 1638 N N . ASP A 1 205 ? -15.175 4.776 17.055 1.00 98.44 205 ASP A N 1
ATOM 1639 C CA . ASP A 1 205 ? -15.876 6.050 17.235 1.00 98.44 205 ASP A CA 1
ATOM 1640 C C . ASP A 1 205 ? -14.930 7.251 17.061 1.00 98.44 205 ASP A C 1
ATOM 1642 O O . ASP A 1 205 ? -15.298 8.244 16.428 1.00 98.44 205 ASP A O 1
ATOM 1646 N 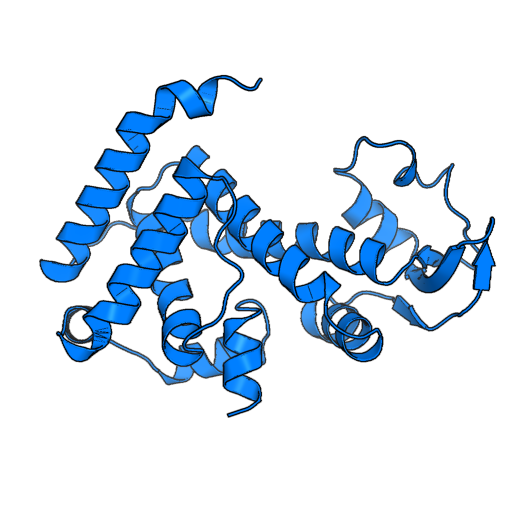N . GLU A 1 206 ? -13.683 7.147 17.537 1.00 98.38 206 GLU A N 1
ATOM 1647 C CA . GLU A 1 206 ? -12.632 8.139 17.264 1.00 98.38 206 GLU A CA 1
ATOM 1648 C C . GLU A 1 206 ? -12.340 8.268 15.760 1.00 98.38 206 GLU A C 1
ATOM 1650 O O . GLU A 1 206 ? -12.278 9.386 15.246 1.00 98.38 206 GLU A O 1
ATOM 1655 N N . ILE A 1 207 ? -12.218 7.150 15.034 1.00 98.31 207 ILE A N 1
ATOM 1656 C CA . ILE A 1 207 ? -12.010 7.148 13.574 1.00 98.31 207 ILE A CA 1
ATOM 1657 C C . ILE A 1 207 ? -13.171 7.843 12.865 1.00 98.31 207 ILE A C 1
ATOM 1659 O O . ILE A 1 207 ? -12.936 8.714 12.027 1.00 98.31 207 ILE A O 1
ATOM 1663 N N . ARG A 1 208 ? -14.418 7.495 13.207 1.00 97.81 208 ARG A N 1
ATOM 1664 C CA . ARG A 1 208 ? -15.620 8.117 12.623 1.00 97.81 208 ARG A CA 1
ATOM 1665 C C . ARG A 1 208 ? -15.630 9.621 12.856 1.00 97.81 208 ARG A C 1
ATOM 1667 O O . ARG A 1 208 ? -15.873 10.384 11.925 1.00 97.81 208 ARG A O 1
ATOM 1674 N N . LYS A 1 209 ? -15.301 10.055 14.074 1.00 97.50 209 LYS A N 1
ATOM 1675 C CA . LYS A 1 209 ? -15.193 11.477 14.407 1.00 97.50 209 LYS A CA 1
ATOM 1676 C C . LYS A 1 209 ? -14.149 12.183 13.535 1.00 97.50 209 LYS A C 1
ATOM 1678 O O . LYS A 1 209 ? -14.467 13.195 12.916 1.00 97.50 209 LYS A O 1
ATOM 1683 N N . VAL A 1 210 ? -12.934 11.639 13.447 1.00 97.06 210 VAL A N 1
ATOM 1684 C CA . VAL A 1 210 ? -11.852 12.218 12.630 1.00 97.06 210 VAL A CA 1
ATOM 1685 C C . VAL A 1 210 ? -12.228 12.236 11.146 1.00 97.06 210 VAL A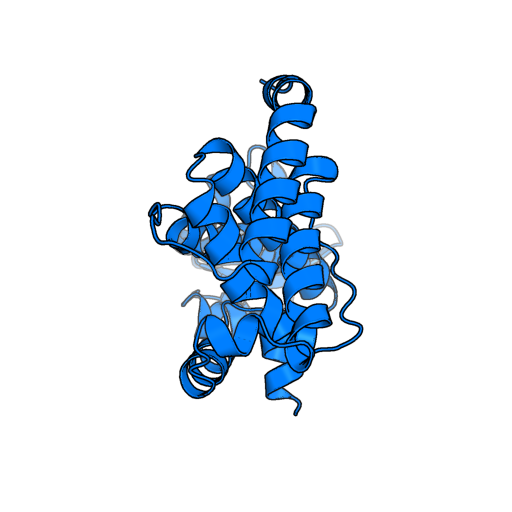 C 1
ATOM 1687 O O . VAL A 1 210 ? -11.931 13.209 10.450 1.00 97.06 210 VAL A O 1
ATOM 1690 N N . PHE A 1 211 ? -12.902 11.197 10.654 1.00 95.62 211 PHE A N 1
ATOM 1691 C CA . PHE A 1 211 ? -13.377 11.133 9.276 1.00 95.62 211 PHE A CA 1
ATOM 1692 C C . PHE A 1 211 ? -14.376 12.254 8.963 1.00 95.62 211 PHE A C 1
ATOM 1694 O O . PHE A 1 211 ? -14.172 12.997 8.001 1.00 95.62 211 PHE A O 1
ATOM 1701 N N . GLU A 1 212 ? -15.399 12.442 9.803 1.00 94.12 212 GLU A N 1
ATOM 1702 C CA . GLU A 1 212 ? -16.398 13.501 9.613 1.00 94.12 212 GLU A CA 1
ATOM 1703 C C . GLU A 1 212 ? -15.787 14.907 9.708 1.00 94.12 212 GLU A C 1
ATOM 1705 O O . GLU A 1 212 ? -16.071 15.764 8.869 1.00 94.12 212 GLU A O 1
ATOM 1710 N N . GLU A 1 213 ? -14.879 15.142 10.662 1.00 93.94 213 GLU A N 1
ATOM 1711 C CA . GLU A 1 213 ? -14.184 16.431 10.818 1.00 93.94 213 GLU A CA 1
ATOM 1712 C C . GLU A 1 213 ? -13.332 16.807 9.594 1.00 93.94 213 GLU A C 1
ATOM 1714 O O . GLU A 1 213 ? -13.124 17.991 9.312 1.00 93.94 213 GLU A O 1
ATOM 1719 N N . ASN A 1 214 ? -12.847 15.814 8.844 1.00 91.50 214 ASN A N 1
ATOM 1720 C CA . ASN A 1 214 ? -12.009 16.028 7.666 1.00 91.50 214 ASN A CA 1
ATOM 1721 C C . ASN A 1 214 ? -12.773 15.898 6.339 1.00 91.50 214 ASN A C 1
ATOM 1723 O O . ASN A 1 214 ? -12.220 16.247 5.296 1.00 91.50 214 ASN A O 1
ATOM 1727 N N . ARG A 1 215 ? -14.050 15.490 6.348 1.00 81.44 215 ARG A N 1
ATOM 1728 C CA . ARG A 1 215 ? -14.865 15.240 5.141 1.00 81.44 215 ARG A CA 1
ATOM 1729 C C . ARG A 1 215 ? -14.885 16.418 4.158 1.00 81.44 215 ARG A C 1
ATOM 1731 O O . ARG A 1 215 ? -14.782 16.220 2.950 1.00 81.44 215 ARG A O 1
ATOM 1738 N N . SER A 1 216 ? -14.950 17.649 4.668 1.00 74.44 216 SER A N 1
ATOM 1739 C CA . SER A 1 216 ? -14.960 18.877 3.854 1.00 74.44 216 SER A CA 1
ATOM 1740 C C . SER A 1 216 ? -13.608 19.202 3.209 1.00 74.44 216 SER A C 1
ATOM 1742 O O . SER A 1 216 ? -13.572 19.676 2.077 1.00 74.44 216 SER A O 1
ATOM 1744 N N . LYS A 1 217 ? -12.492 18.912 3.890 1.00 70.31 217 LYS A N 1
ATOM 1745 C CA . LYS A 1 217 ? -11.131 19.066 3.341 1.00 70.31 217 LYS A CA 1
ATOM 1746 C C . LYS A 1 217 ? -10.820 17.993 2.299 1.00 70.31 217 LYS A C 1
ATOM 1748 O O . LYS A 1 217 ? -10.069 18.231 1.362 1.00 70.31 217 LYS A O 1
ATOM 1753 N N . LEU A 1 218 ? -11.419 16.820 2.471 1.00 62.50 218 LEU A N 1
ATOM 1754 C CA . LEU A 1 218 ? -11.213 15.641 1.643 1.00 62.50 218 LEU A CA 1
ATOM 1755 C C . LEU A 1 218 ? -11.966 15.692 0.302 1.00 62.50 218 LEU A C 1
ATOM 1757 O O . LEU A 1 218 ? -11.482 15.144 -0.683 1.00 62.50 218 LEU A O 1
ATOM 1761 N N . GLY A 1 219 ? -13.110 16.383 0.242 1.00 56.06 219 GLY A N 1
ATOM 1762 C CA . GLY A 1 219 ? -13.874 16.603 -0.994 1.00 56.06 219 GLY A CA 1
ATOM 1763 C C . GLY A 1 219 ? -13.378 17.761 -1.876 1.00 56.06 219 GLY A C 1
ATOM 1764 O O . GLY A 1 219 ? -13.998 18.039 -2.896 1.00 56.06 219 GLY A O 1
ATOM 1765 N N . GLY A 1 220 ? -12.303 18.457 -1.479 1.00 46.09 220 GLY A N 1
ATOM 1766 C CA . GLY A 1 220 ? -11.846 19.714 -2.091 1.00 46.09 220 GLY A CA 1
ATOM 1767 C C . GLY A 1 220 ? -10.812 19.604 -3.217 1.00 46.09 220 GLY A C 1
ATOM 1768 O O . GLY A 1 220 ? -10.364 20.636 -3.705 1.00 46.09 220 GLY A O 1
ATOM 1769 N N . SER A 1 221 ? -10.436 18.397 -3.640 1.00 38.38 221 SER A N 1
ATOM 1770 C CA . SER A 1 221 ? -9.507 18.188 -4.759 1.00 38.38 221 SER A CA 1
ATOM 1771 C C . SER A 1 221 ? -10.183 17.347 -5.839 1.00 38.38 221 SER A C 1
ATOM 1773 O O . SER A 1 221 ? -9.955 16.141 -5.927 1.00 38.38 221 SER A O 1
ATOM 1775 N N . ALA A 1 222 ? -11.052 17.991 -6.617 1.00 34.72 222 ALA A N 1
ATOM 1776 C CA . ALA A 1 222 ? -11.553 17.500 -7.897 1.00 34.72 222 ALA A CA 1
ATOM 1777 C C . ALA A 1 222 ? -11.152 18.493 -8.990 1.00 34.72 222 ALA A C 1
ATOM 1779 O O . ALA A 1 222 ? -11.271 19.714 -8.731 1.00 34.72 222 ALA A O 1
#

Mean predicted aligned error: 4.48 Å

Sequence (222 aa):
MLAEREAAKYPFLKEGLILLEGLNFGLEELAGPAFSKVVDRAKDRVIEAIVSGEASSNIVDPQTELLSYPIAVMYVTLVSEQFLNRRFSLSEAVRAYSLLQKEDEVRILDIAINEFDWDIKEDIETIDGDVMNLKLSFSDYLRLAAGFHEPKWKLVNRKMENGYVALTDKESARLMQVEVEKWVNERVATPSDFPLPLPLQTRLDEIRKVFEENRSKLGGSA

Solvent-accessible surface area (backbone atoms only — not comparable to full-atom values): 12078 Å² total; per-residue (Å²): 105,76,67,46,48,50,18,30,65,38,66,82,39,68,70,27,43,55,56,55,65,73,61,75,74,51,69,71,58,54,46,31,80,91,28,45,68,25,53,51,49,10,44,47,43,52,48,26,12,68,74,74,44,44,26,85,72,76,78,86,48,38,68,43,47,40,58,10,48,64,53,28,42,51,47,50,9,58,68,57,43,73,68,55,33,53,35,41,14,46,2,52,14,49,23,40,29,71,50,47,66,73,54,55,66,69,57,51,51,49,46,39,39,78,70,66,68,45,66,63,45,83,49,79,46,78,56,100,86,42,71,23,44,27,32,32,29,45,68,59,47,52,65,55,33,65,83,55,82,56,68,80,54,38,70,94,64,47,63,68,57,98,64,23,30,61,31,34,66,60,54,51,30,56,44,49,25,53,57,45,21,50,59,43,31,67,66,27,67,56,66,48,87,78,92,60,57,68,66,51,40,55,47,48,52,51,49,51,50,55,47,62,75,40,46,72,72,68,69,68,82,124

Radius of gyration: 19.02 Å; Cα contacts (8 Å, |Δi|>4): 298; chains: 1; bounding box: 44×39×55 Å

Secondary structure (DSSP, 8-state):
-HHHHHHHH-TTSHHHHHHHHHH---HHHHTSGGGHHHHHHHHHHHHHHHHTSS-----S-HHHHHHHHHHHHHHHHHHT-HHHHHHHHHHHHHHHHHHHTTS-HHHHHHHHHHTT---EEEEEEEETTEEEEEEEEHHHHHHHHTT--SGGGSGGGS-EETTEEEE-HHHHHHHHHHHHHHHHHHHHSS-------HHHHHHHHHHHHHHHHHHHHHT---

Foldseek 3Di:
DVLLQVCLLPVLDPSLVVVVVVVPDDLVRCLDPVNLLLLVLLLQLLLCLLPVLAGDLDCPDSVSSSSSLVLNLQLLLQLVDLLSLLSSLLRSLVSSLVVQVPDDPVVLVCCCCVRVVWPKDFDWDADPNDTFGMWTAVVLLCVLLVPDPDPCSDPVNFDDDPRITTHHSSVSSVSVSSVSSVVSSVSNVNHDDDDGDPSSVVSSVVSSVSNVVSVVVSPPDD

pLDDT: mean 92.58, std 9.11, range [34.72, 98.56]

Nearest PDB structures (foldseek):
  1zt2-assembly2_D  TM=7.835E-01  e=5.685E-09  Saccharolobus solfataricus
  5of3-assembly1_E  TM=7.875E-01  e=1.494E-08  Saccharolobus solfataricus P2
  5of3-assembly1_B  TM=7.361E-01  e=1.813E-08  Saccharolobus solfataricus P2
  1zt2-assembly1_B  TM=7.906E-01  e=8.111E-08  Saccharolobus solfataricus
  9f28-assembly1_B  TM=6.187E-01  e=4.206E-04  Pyrococcus abyssi